Protein 3L9Q (pdb70)

Nearest PDB structures (foldseek):
  3l9q-assembly1_B  TM=1.006E+00  e=1.293E-31  Homo sapiens
  5i7m-assembly1_B  TM=1.003E+00  e=9.958E-29  Homo sapiens
  3l9q-assembly1_A  TM=9.494E-01  e=2.352E-28  Homo sapiens
  6dhw-assembly2_A-2  TM=9.440E-01  e=2.638E-28  Homo sapiens
  5i7m-assembly1_A  TM=9.499E-01  e=1.043E-27  Homo sapiens

GO terms:
  GO:0051539 4 iron, 4 sulfur cluster binding (F, IDA)
  GO:0071667 DNA/RNA hybrid binding (F, IDA)
  GO:0005658 alpha DNA polymerase:primase complex (C, IDA)
  GO:0005654 nucleoplasm (C, TAS)
  GO:0005515 protein binding (F, IPI)
  GO:0005654 nucleoplasm (C, IDA)
  GO:0006270 DNA replication initiation (P, IDA)
  GO:0006269 DNA replication, synthesis of primer (P, IDA)
  GO:0003899 DNA-directed RNA polymerase activity (F, IMP)

Solvent-accessible surface area: 18339 Å² total; per-residue (Å²): 141,31,59,10,66,93,13,47,113,45,3,57,98,0,1,3,5,10,1,39,38,0,8,108,6,5,92,109,75,99,23,5,147,113,24,1,64,36,3,0,12,17,1,0,49,1,27,7,19,38,33,66,74,37,114,67,198,129,86,211,250,72,109,0,63,45,21,23,9,103,46,51,100,149,134,123,81,10,21,39,13,100,93,7,10,132,42,90,92,35,76,178,51,37,110,17,1,14,10,3,100,45,38,78,81,115,106,3,84,90,85,1,91,74,29,188,13,50,111,46,4,6,63,94,0,30,94,41,17,172,34,87,95,40,43,71,0,10,28,50,2,0,20,60,53,20,136,47,150,105,13,60,31,86,7,82,26,2,2,16,2,12,1,10,0,33,39,56,80,16,58,71,11,66,118,0,49,134,19,4,53,88,0,0,3,4,10,0,37,38,0,6,95,6,3,86,105,69,141,93,4,121,115,17,2,86,62,4,0,12,10,1,0,51,29,22,29,4,20,30,67,93,55,144,89,192,157,121,164,147,203,106,25,50,20,66,83,28,169,292,80,108,109,65,10,35,25,14,90,107,6,11,138,50,86,94,38,71,164,41,34,102,14,0,13,7,3,103,43,34,80,64,95,105,3,84,87,73,1,96,72,26,184,14,60,116,44,2,6,61,81,0,25,94,42,14,155,33,90,93,41,45,72,0,12,30,37,0,1,20,58,40,16,142,48,145,105,19,57,22,78,6,54,0,3,9,4,0,20,14,10,0,10,58,66,64,26,46

Radius of gyration: 21.84 Å; Cα contacts (8 Å, |Δi|>4): 487; chains: 2; bounding box: 59×51×55 Å

Foldseek 3Di:
DAALVVCLVVLLQFFFPQLSQLSVCCVVLVDFPPQSCQQNQQLCVLVQKGKDWDAAPPPVNNNRIGIGIDGNCPPDHHDKLCCLQPDDQDDPRHSGGQCLRRPDLVVSLVVVVVSVQDPVLSVVLSVCSVVVVRQVSSQSVLCRSLVHPGLPDRGIGSNVSRVSSVVSVVD/DLVVCLVVLLQFFFPQQSQLSVCCVVVVDAPPQSCLQNQLLQVLVQKGWDADDDPPDDPCGIDIDGDPPDDSHHDKLCNQQVDDQDDVRHSGGQCLRRPDLVVVLVVVVVSVFDPVLSVVLSVCSVVVVRQVSRQSVLCRSLVHPGLPDRGIGRSVSNVSSCVSVVD

Organism: Homo sapiens (NCBI:txid9606)

Secondary structure (DSSP, 8-state):
-EEGGGGHHHHHHHS-HHHHHHHHHHHHHS---HHHHHHHHHHHHHHTEEEEEEE-TT------EEEEEEE----PPPPPHHHHHHS----TT---S-HHHHS-HHHHHHHHHHTT--HHHHHHHHHHHHTT-HHHHHHHHHHHHHT-S---S----HHHHHHHHHHHHT-/-GGGGHHHHHHHS-HHHHHHHHHHHHHS---HHHHHHHHHHHHHTTEEEEE---TTS----EEEEE-------PPPHHHHHHS----TT---S-HHHHS-HHHHHHHHHHTT--HHHHHHHHHHHHTT-HHHHHHHHHHHHHT-S---S----HHHHHHHHHHHHT-

InterPro domains:
  IPR007238 DNA primase large subunit, eukaryotic/archaeal [PTHR10537] (21-499)
  IPR016558 DNA primase, large subunit, eukaryotic [PIRSF009449] (17-476)
  IPR016558 DNA primase, large subunit, eukaryotic [cd07322] (28-451)
  IPR058560 DNA primase, large subunit C-terminal domain, eukaryotic and archaeal [PF04104] (279-448)

Structure (mmCIF, N/CA/C/O backbone):
data_3L9Q
#
_entry.id   3L9Q
#
_cell.length_a   109.441
_cell.length_b   53.050
_cell.length_c   88.844
_cell.angle_alpha   90.00
_cell.angle_beta   115.09
_cell.angle_gamma   90.00
#
_symmetry.space_group_name_H-M   'C 1 2 1'
#
loop_
_entity.id
_entity.type
_entity.pdbx_description
1 polymer 'DNA primase large subunit'
2 non-polymer 'IRON/SULFUR CLUSTER'
3 non-polymer 'SULFATE ION'
4 water water
#
loop_
_atom_site.group_PDB
_atom_site.id
_atom_site.type_symbol
_atom_site.label_atom_id
_atom_site.label_alt_id
_atom_site.label_comp_id
_atom_site.label_asym_id
_atom_site.label_entity_id
_atom_site.label_seq_id
_atom_site.pdbx_PDB_ins_code
_atom_site.Cartn_x
_atom_site.Cartn_y
_atom_site.Cartn_z
_atom_site.occupancy
_atom_site.B_iso_or_equiv
_atom_site.auth_seq_id
_atom_site.auth_comp_id
_atom_site.auth_asym_id
_atom_site.auth_atom_id
_atom_site.pdbx_PDB_model_num
ATOM 1 N N . ASN A 1 1 ? -3.264 51.253 2.806 1.00 49.15 270 ASN A N 1
ATOM 2 C CA . ASN A 1 1 ? -4.142 50.154 3.200 1.00 49.19 270 ASN A CA 1
ATOM 3 C C . ASN A 1 1 ? -3.599 48.776 2.812 1.00 44.78 270 ASN A C 1
ATOM 4 O O . ASN A 1 1 ? -2.996 48.611 1.747 1.00 43.69 270 ASN A O 1
ATOM 9 N N . SER A 1 2 ? -3.816 47.797 3.688 1.00 41.68 271 SER A N 1
ATOM 10 C CA . SER A 1 2 ? -3.340 46.435 3.469 1.00 40.11 271 SER A CA 1
ATOM 11 C C . SER A 1 2 ? -4.423 45.419 3.840 1.00 35.93 271 SER A C 1
ATOM 12 O O . SER A 1 2 ? -5.363 45.731 4.572 1.00 32.44 271 SER A O 1
ATOM 15 N N . SER A 1 3 ? -4.286 44.201 3.328 1.00 35.86 272 SER A N 1
ATOM 16 C CA . SER A 1 3 ? -5.273 43.156 3.562 1.00 35.27 272 SER A CA 1
ATOM 17 C C . SER A 1 3 ? -5.226 42.646 5.002 1.00 32.59 272 SER A C 1
ATOM 18 O O . SER A 1 3 ? -4.173 42.639 5.635 1.00 32.38 272 SER A O 1
ATOM 21 N N . LEU A 1 4 ? -6.374 42.215 5.514 1.00 32.05 273 LEU A N 1
ATOM 22 C CA . LEU A 1 4 ? -6.446 41.662 6.863 1.00 30.63 273 LEU A CA 1
ATOM 23 C C . LEU A 1 4 ? -5.674 40.358 7.004 1.00 29.89 273 LEU A C 1
ATOM 24 O O . LEU A 1 4 ? -5.286 39.986 8.110 1.00 30.89 273 LEU A O 1
ATOM 31 N N . ASP A 1 5 ? -5.457 39.659 5.893 1.00 29.83 274 ASP A N 1
ATOM 32 C CA . ASP A 1 5 ? -4.731 38.392 5.944 1.00 31.61 274 ASP A CA 1
ATOM 33 C C . ASP A 1 5 ? -3.268 38.607 6.339 1.00 32.35 274 ASP A C 1
ATOM 34 O O . ASP A 1 5 ? -2.577 37.666 6.733 1.00 32.98 274 ASP A O 1
ATOM 39 N N . GLN A 1 6 ? -2.816 39.856 6.257 1.00 33.23 275 GLN A N 1
ATOM 40 C CA . GLN A 1 6 ? -1.449 40.213 6.626 1.00 34.53 275 GLN A CA 1
ATOM 41 C C . GLN A 1 6 ? -1.169 40.003 8.112 1.00 32.72 275 GLN A C 1
ATOM 42 O O . GLN A 1 6 ? -0.013 39.952 8.528 1.00 34.43 275 GLN A O 1
ATOM 48 N N . ILE A 1 7 ? -2.222 39.886 8.913 1.00 28.53 276 ILE A N 1
ATOM 49 C CA . ILE A 1 7 ? -2.034 39.658 10.340 1.00 27.10 276 ILE A CA 1
ATOM 50 C C . ILE A 1 7 ? -2.639 38.339 10.832 1.00 25.55 276 ILE A C 1
ATOM 51 O O . ILE A 1 7 ? -2.849 38.160 12.031 1.00 24.37 276 ILE A O 1
ATOM 56 N N . ASP A 1 8 ? -2.900 37.415 9.906 1.00 25.43 277 ASP A N 1
ATOM 57 C CA . ASP A 1 8 ? -3.358 36.076 10.264 1.00 26.17 277 ASP A CA 1
ATOM 58 C C . ASP A 1 8 ? -2.391 35.425 11.254 1.00 27.19 277 ASP A C 1
ATOM 59 O O . ASP A 1 8 ? -2.803 34.928 12.305 1.00 25.16 277 ASP A O 1
ATOM 64 N N . LEU A 1 9 ? -1.106 35.421 10.904 1.00 27.84 278 LEU A N 1
ATOM 65 C CA . LEU A 1 9 ? -0.088 34.801 11.744 1.00 28.80 278 LEU A CA 1
ATOM 66 C C . LEU A 1 9 ? 0.042 35.535 13.072 1.00 27.40 278 LEU A C 1
ATOM 67 O O . LEU A 1 9 ? 0.134 34.905 14.129 1.00 28.85 278 LEU A O 1
ATOM 72 N N . LEU A 1 10 ? 0.049 36.865 13.015 1.00 24.68 279 LEU A N 1
ATOM 73 C CA . LEU A 1 10 ? 0.141 37.680 14.221 1.00 24.75 279 LEU A CA 1
ATOM 74 C C . LEU A 1 10 ? -0.997 37.345 15.184 1.00 24.51 279 LEU A C 1
ATOM 75 O O . LEU A 1 10 ? -0.793 37.234 16.393 1.00 23.96 279 LEU A O 1
ATOM 80 N N . SER A 1 11 ? -2.201 37.177 14.646 1.00 22.03 280 SER A N 1
ATOM 81 C CA A SER A 1 11 ? -3.358 36.870 15.481 0.58 21.58 280 SER A CA 1
ATOM 82 C CA B SER A 1 11 ? -3.356 36.876 15.487 0.42 22.35 280 SER A CA 1
ATOM 83 C C . SER A 1 11 ? -3.170 35.563 16.249 1.00 22.86 280 SER A C 1
ATOM 84 O O . SER A 1 11 ? -3.460 35.481 17.441 1.00 23.49 280 SER A O 1
ATOM 89 N N . THR A 1 12 ? -2.679 34.533 15.572 1.00 23.68 281 THR A N 1
ATOM 90 C CA . THR A 1 12 ? -2.500 33.249 16.241 1.00 25.85 281 THR A CA 1
ATOM 91 C C . THR A 1 12 ? -1.414 33.317 17.312 1.00 25.96 281 THR A C 1
ATOM 92 O O . THR A 1 12 ? -1.545 32.705 18.371 1.00 27.29 281 THR A O 1
ATOM 96 N N . LYS A 1 13 ? -0.351 34.068 17.033 1.00 25.68 282 LYS A N 1
ATOM 97 C CA . LYS A 1 13 ? 0.802 34.131 17.929 1.00 24.82 282 LYS A CA 1
ATOM 98 C C . LYS A 1 13 ? 0.601 35.037 19.134 1.00 23.10 282 LYS A C 1
ATOM 99 O O . LYS A 1 13 ? 1.119 34.752 20.211 1.00 24.32 282 LYS A O 1
ATOM 105 N N . SER A 1 14 ? -0.122 36.138 18.952 1.00 21.44 283 SER A N 1
ATOM 106 C CA . SER A 1 14 ? -0.103 37.205 19.952 1.00 19.98 283 SER A CA 1
ATOM 107 C C . SER A 1 14 ? -1.456 37.785 20.354 1.00 18.89 283 SER A C 1
ATOM 108 O O . SER A 1 14 ? -1.524 38.580 21.287 1.00 20.25 283 SER A O 1
ATOM 111 N N . PHE A 1 15 ? -2.529 37.421 19.657 1.00 18.23 284 PHE A N 1
ATOM 112 C CA . PHE A 1 15 ? -3.843 37.932 20.041 1.00 18.96 284 PHE A CA 1
ATOM 113 C C . PHE A 1 15 ? -4.441 37.038 21.119 1.00 20.54 284 PHE A C 1
ATOM 114 O O . PHE A 1 15 ? -4.382 35.813 21.010 1.00 21.60 284 PHE A O 1
ATOM 122 N N . PRO A 1 16 ? -5.028 37.644 22.168 1.00 19.30 285 PRO A N 1
ATOM 123 C CA . PRO A 1 16 ? -5.732 36.813 23.151 1.00 18.24 285 PRO A CA 1
ATOM 124 C C . PRO A 1 16 ? -6.959 36.164 22.500 1.00 17.82 285 PRO A C 1
ATOM 125 O O . PRO A 1 16 ? -7.377 36.610 21.427 1.00 19.70 285 PRO A O 1
ATOM 129 N N . PRO A 1 17 ? -7.519 35.113 23.121 1.00 18.48 286 PRO A N 1
ATOM 130 C CA . PRO A 1 17 ? -8.632 34.390 22.489 1.00 19.97 286 PRO A CA 1
ATOM 131 C C . PRO A 1 17 ? -9.805 35.275 22.054 1.00 19.05 286 PRO A C 1
ATOM 132 O O . PRO A 1 17 ? -10.416 35.006 21.013 1.00 19.97 286 PRO A O 1
ATOM 136 N N . CYS A 1 18 ? -10.113 36.319 22.818 1.00 17.24 287 CYS A N 1
ATOM 137 C CA . CYS A 1 18 ? -11.233 37.198 22.463 1.00 19.01 287 CYS A CA 1
ATOM 138 C C . CYS A 1 18 ? -11.029 37.890 21.116 1.00 19.85 287 CYS A C 1
ATOM 139 O O . CYS A 1 18 ? -11.980 38.062 20.351 1.00 22.87 287 CYS A O 1
ATOM 142 N N . MET A 1 19 ? -9.792 38.291 20.822 1.00 16.47 288 MET A N 1
ATOM 143 C CA . MET A 1 19 ? -9.513 38.997 19.575 1.00 16.47 288 MET A CA 1
ATOM 144 C C . MET A 1 19 ? -9.177 38.020 18.464 1.00 17.34 288 MET A C 1
ATOM 145 O O . MET A 1 19 ? -9.479 38.255 17.285 1.00 18.27 288 MET A O 1
ATOM 150 N N . ARG A 1 20 ? -8.557 36.911 18.843 1.00 17.27 289 ARG A N 1
ATOM 151 C CA . ARG A 1 20 ? -8.269 35.852 17.883 1.00 18.62 289 ARG A CA 1
ATOM 152 C C . ARG A 1 20 ? -9.548 35.363 17.196 1.00 19.12 289 ARG A C 1
ATOM 153 O O . ARG A 1 20 ? -9.584 35.205 15.967 1.00 20.04 289 ARG A O 1
ATOM 161 N N . GLN A 1 21 ? -10.604 35.145 17.978 1.00 18.84 290 GLN A N 1
ATOM 162 C CA . GLN A 1 21 ? -11.873 34.687 17.418 1.00 19.75 290 GLN A CA 1
ATOM 163 C C . GLN A 1 21 ? -12.520 35.756 16.538 1.00 19.45 290 GLN A C 1
ATOM 164 O O . GLN A 1 21 ? -13.184 35.436 15.545 1.00 19.22 290 GLN A O 1
ATOM 175 N N . LEU A 1 22 ? -12.332 37.025 16.888 1.00 18.30 291 LEU A N 1
ATOM 176 C CA . LEU A 1 22 ? -12.932 38.093 16.085 1.00 16.89 291 LEU A CA 1
ATOM 177 C C . LEU A 1 22 ? -12.219 38.235 14.743 1.00 16.70 291 LEU A C 1
ATOM 178 O O . LEU A 1 22 ? -12.853 38.483 13.699 1.00 17.60 291 LEU A O 1
ATOM 183 N N . HIS A 1 23 ? -10.900 38.071 14.759 1.00 17.17 292 HIS A N 1
ATOM 184 C CA . HIS A 1 23 ? -10.148 38.124 13.507 1.00 18.75 292 HIS A CA 1
ATOM 185 C C . HIS A 1 23 ? -10.586 36.973 12.603 1.00 19.10 292 HIS A C 1
ATOM 186 O O . HIS A 1 23 ? -10.826 37.149 11.400 1.00 18.20 292 HIS A O 1
ATOM 193 N N . LYS A 1 24 ? -10.691 35.786 13.184 1.00 19.42 293 LYS A N 1
ATOM 194 C CA . LYS A 1 24 ? -11.127 34.632 12.408 1.00 21.06 293 LYS A CA 1
ATOM 195 C C . LYS A 1 24 ? -12.527 34.821 11.824 1.00 20.96 293 LYS A C 1
ATOM 196 O O . LYS A 1 24 ? -12.765 34.513 10.652 1.00 20.48 293 LYS A O 1
ATOM 203 N N . ALA A 1 25 ? -13.450 35.333 12.630 1.00 20.30 294 ALA A N 1
ATOM 204 C CA . ALA A 1 25 ? -14.830 35.492 12.167 1.00 20.43 294 ALA A CA 1
ATOM 205 C C . ALA A 1 25 ? -14.915 36.555 11.081 1.00 19.97 294 ALA A C 1
ATOM 206 O O . ALA A 1 25 ? -15.690 36.430 10.139 1.00 22.39 294 ALA A O 1
ATOM 208 N N . LEU A 1 26 ? -14.111 37.604 11.217 1.00 19.61 295 LEU A N 1
ATOM 209 C CA . LEU A 1 26 ? -14.066 38.661 10.213 1.00 19.95 295 LEU A CA 1
ATOM 210 C C . LEU A 1 26 ? -13.523 38.110 8.889 1.00 21.41 295 LEU A C 1
ATOM 211 O O . LEU A 1 26 ? -14.033 38.428 7.804 1.00 23.32 295 LEU A O 1
ATOM 216 N N . ARG A 1 27 ? -12.502 37.261 8.979 1.00 22.22 296 ARG A N 1
ATOM 217 C CA . ARG A 1 27 ? -11.878 36.692 7.786 1.00 24.79 296 ARG A CA 1
ATOM 218 C C . ARG A 1 27 ? -12.824 35.729 7.072 1.00 26.54 296 ARG A C 1
ATOM 219 O O . ARG A 1 27 ? -12.915 35.711 5.837 1.00 27.62 296 ARG A O 1
ATOM 227 N N . GLU A 1 28 ? -13.548 34.938 7.852 1.00 26.07 297 GLU A N 1
ATOM 228 C CA . GLU A 1 28 ? -14.430 33.928 7.280 1.00 28.34 297 GLU A CA 1
ATOM 229 C C . GLU A 1 28 ? -15.770 34.494 6.818 1.00 29.97 297 GLU A C 1
ATOM 230 O O . GLU A 1 28 ? -16.318 34.057 5.807 1.00 31.82 297 GLU A O 1
ATOM 236 N N . ASN A 1 29 ? -16.297 35.460 7.561 1.00 29.81 298 ASN A N 1
ATOM 237 C CA . ASN A 1 29 ? -17.625 36.001 7.273 1.00 29.71 298 ASN A CA 1
ATOM 238 C C . ASN A 1 29 ? -17.600 37.291 6.460 1.00 28.37 298 ASN A C 1
ATOM 239 O O . ASN A 1 29 ? -18.633 37.730 5.952 1.00 28.97 298 ASN A O 1
ATOM 244 N N . HIS A 1 30 ? -16.418 37.893 6.355 1.00 26.29 299 HIS A N 1
ATOM 245 C CA . HIS A 1 30 ? -16.231 39.159 5.656 1.00 25.61 299 HIS A CA 1
ATOM 246 C C . HIS A 1 30 ? -16.981 40.312 6.309 1.00 25.00 299 HIS A C 1
ATOM 247 O O . HIS A 1 30 ? -17.210 41.340 5.681 1.00 26.67 299 HIS A O 1
ATOM 254 N N . HIS A 1 31 ? -17.368 40.139 7.566 1.00 23.39 300 HIS A N 1
ATOM 255 C CA . HIS A 1 31 ? -18.072 41.188 8.301 1.00 23.41 300 HIS A CA 1
ATOM 256 C C . HIS A 1 31 ? -18.193 40.785 9.759 1.00 22.87 300 HIS A C 1
ATOM 257 O O . HIS A 1 31 ? -18.069 39.607 10.094 1.00 22.75 300 HIS A O 1
ATOM 264 N N . LEU A 1 32 ? -18.401 41.777 10.619 1.00 20.93 301 LEU A N 1
ATOM 265 C CA . LEU A 1 32 ? -18.736 41.551 12.013 1.00 18.90 301 LEU A CA 1
ATOM 266 C C . LEU A 1 32 ? -19.855 42.517 12.329 1.00 19.39 301 LEU A C 1
ATOM 267 O O . LEU A 1 32 ? -19.880 43.621 11.789 1.00 19.56 301 LEU A O 1
ATOM 272 N N . ARG A 1 33 ? -20.779 42.111 13.194 1.00 19.52 302 ARG A N 1
ATOM 273 C CA . ARG A 1 33 ? -21.758 43.045 13.734 1.00 20.81 302 ARG A CA 1
ATOM 274 C C . ARG A 1 33 ? -21.070 44.071 14.634 1.00 19.52 302 ARG A C 1
ATOM 275 O O . ARG A 1 33 ? -19.883 43.951 14.926 1.00 19.45 302 ARG A O 1
ATOM 288 N N . HIS A 1 34 ? -21.818 45.079 15.072 1.00 19.85 303 HIS A N 1
ATOM 289 C CA . HIS A 1 34 ? -21.235 46.252 15.731 1.00 19.53 303 HIS A CA 1
ATOM 290 C C . HIS A 1 34 ? -20.391 45.938 16.974 1.00 18.22 303 HIS A C 1
ATOM 291 O O . HIS A 1 34 ? -19.320 46.519 17.170 1.00 18.24 303 HIS A O 1
ATOM 298 N N . GLY A 1 35 ? -20.873 45.031 17.816 1.00 18.51 304 GLY A N 1
ATOM 299 C CA . GLY A 1 35 ? -20.131 44.667 19.016 1.00 18.24 304 GLY A CA 1
ATOM 300 C C . GLY A 1 35 ? -18.741 44.140 18.703 1.00 18.55 304 GLY A C 1
ATOM 301 O O . GLY A 1 35 ? -17.774 44.407 19.434 1.00 18.99 304 GLY A O 1
ATOM 302 N N . GLY A 1 36 ? -18.634 43.392 17.612 1.00 18.56 305 GLY A N 1
ATOM 303 C CA . GLY A 1 36 ? -17.359 42.841 17.184 1.00 18.37 305 GLY A CA 1
ATOM 304 C C . GLY A 1 36 ? -16.485 43.862 16.481 1.00 15.74 305 GLY A C 1
ATOM 305 O O . GLY A 1 36 ? -15.270 43.881 16.673 1.00 16.97 305 GLY A O 1
ATOM 306 N N . ARG A 1 37 ? -17.092 44.704 15.644 1.00 14.83 306 ARG A N 1
ATOM 307 C CA . ARG A 1 37 ? -16.332 45.779 15.016 1.00 14.58 306 ARG A CA 1
ATOM 308 C C . ARG A 1 37 ? -15.725 46.681 16.087 1.00 16.20 306 ARG A C 1
ATOM 309 O O . ARG A 1 37 ? -14.585 47.128 15.962 1.00 17.10 306 ARG A O 1
ATOM 317 N N . MET A 1 38 ? -16.494 46.948 17.142 1.00 16.37 307 MET A N 1
ATOM 318 C CA . MET A 1 38 ? -16.008 47.791 18.233 1.00 17.57 307 MET A CA 1
ATOM 319 C C . MET A 1 38 ? -14.887 47.112 19.007 1.00 16.04 307 MET A C 1
ATOM 320 O O . MET A 1 38 ? -13.800 47.673 19.171 1.00 17.42 307 MET A O 1
ATOM 325 N N . GLN A 1 39 ? -15.141 45.897 19.480 1.00 16.78 308 GLN A N 1
ATOM 326 C CA . GLN A 1 39 ? -14.141 45.199 20.293 1.00 15.69 308 GLN A CA 1
ATOM 327 C C . GLN A 1 39 ? -12.845 44.965 19.518 1.00 16.16 308 GLN A C 1
ATOM 328 O O . GLN A 1 39 ? -11.747 45.276 20.010 1.00 16.25 308 GLN A O 1
ATOM 334 N N . TYR A 1 40 ? -12.962 44.438 18.301 1.00 15.09 309 TYR A N 1
ATOM 335 C CA . TYR A 1 40 ? -11.774 44.134 17.507 1.00 15.61 309 TYR A CA 1
ATOM 336 C C . TYR A 1 40 ? -11.142 45.383 16.886 1.00 15.46 309 TYR A C 1
ATOM 337 O O . TYR A 1 40 ? -9.922 45.547 16.927 1.00 15.94 309 TYR A O 1
ATOM 346 N N . GLY A 1 41 ? -11.965 46.264 16.322 1.00 15.41 310 GLY A N 1
ATOM 347 C CA . GLY A 1 41 ? -11.466 47.507 15.761 1.00 15.40 310 GLY A CA 1
ATOM 348 C C . GLY A 1 41 ? -10.711 48.362 16.770 1.00 16.61 310 GLY A C 1
ATOM 349 O O . GLY A 1 41 ? -9.666 48.946 16.450 1.00 16.50 310 GLY A O 1
ATOM 350 N N . LEU A 1 42 ? -11.228 48.445 17.995 1.00 16.26 311 LEU A N 1
ATOM 351 C CA . LEU A 1 42 ? -10.567 49.254 19.019 1.00 16.45 311 LEU A CA 1
ATOM 352 C C . LEU A 1 42 ? -9.316 48.579 19.592 1.00 17.30 311 LEU A C 1
ATOM 353 O O . LEU A 1 42 ? -8.361 49.259 19.977 1.00 17.72 311 LEU A O 1
ATOM 358 N N . PHE A 1 43 ? -9.318 47.248 19.637 1.00 16.54 312 PHE A N 1
ATOM 359 C CA . PHE A 1 43 ? -8.109 46.496 19.991 1.00 16.46 312 PHE A CA 1
ATOM 360 C C . PHE A 1 43 ? -6.996 46.807 18.988 1.00 15.60 312 PHE A C 1
ATOM 361 O O . PHE A 1 43 ? -5.854 47.107 19.368 1.00 15.89 312 PHE A O 1
ATOM 369 N N . LEU A 1 44 ? -7.328 46.767 17.701 1.00 13.52 313 LEU A N 1
ATOM 370 C CA . LEU A 1 44 ? -6.338 47.124 16.678 1.00 14.25 313 LEU A CA 1
ATOM 371 C C . LEU A 1 44 ? -5.885 48.572 16.836 1.00 16.59 313 LEU A C 1
ATOM 372 O O . LEU A 1 44 ? -4.700 48.886 16.674 1.00 17.69 313 LEU A O 1
ATOM 377 N N . LYS A 1 45 ? -6.826 49.452 17.167 1.00 17.78 314 LYS A N 1
ATOM 378 C CA . LYS A 1 45 ? -6.503 50.858 17.392 1.00 17.77 314 LYS A CA 1
ATOM 379 C C . LYS A 1 45 ? -5.422 50.990 18.465 1.00 17.89 314 LYS A C 1
ATOM 380 O O . LYS A 1 45 ? -4.468 51.759 18.321 1.00 18.13 314 LYS A O 1
ATOM 386 N N . GLY A 1 46 ? -5.564 50.215 19.533 1.00 18.04 315 GLY A N 1
ATOM 387 C CA . GLY A 1 46 ? -4.607 50.250 20.630 1.00 19.09 315 GLY A CA 1
ATOM 388 C C . GLY A 1 46 ? -3.208 49.805 20.221 1.00 19.24 315 GLY A C 1
ATOM 389 O O . GLY A 1 46 ? -2.211 50.215 20.816 1.00 19.55 315 GLY A O 1
ATOM 390 N N . ILE A 1 47 ? -3.133 48.933 19.223 1.00 18.92 316 ILE A N 1
ATOM 391 C CA . ILE A 1 47 ? -1.842 48.492 18.691 1.00 17.40 316 ILE A CA 1
ATOM 392 C C . ILE A 1 47 ? -1.237 49.564 17.785 1.00 20.07 316 ILE A C 1
ATOM 393 O O . ILE A 1 47 ? -0.017 49.619 17.602 1.00 23.69 316 ILE A O 1
ATOM 398 N N . GLY A 1 48 ? -2.088 50.423 17.227 1.00 21.11 317 GLY A N 1
ATOM 399 C CA . GLY A 1 48 ? -1.631 51.464 16.321 1.00 20.77 317 GLY A CA 1
ATOM 400 C C . GLY A 1 48 ? -2.048 51.206 14.880 1.00 21.21 317 GLY A C 1
ATOM 401 O O . GLY A 1 48 ? -1.471 51.760 13.936 1.00 23.32 317 GLY A O 1
ATOM 402 N N . LEU A 1 49 ? -3.046 50.347 14.708 1.00 21.71 318 LEU A N 1
ATOM 403 C CA . LEU A 1 49 ? -3.576 50.037 13.386 1.00 21.97 318 LEU A CA 1
ATOM 404 C C . LEU A 1 49 ? -5.018 50.495 13.264 1.00 22.98 318 LEU A C 1
ATOM 405 O O . LEU A 1 49 ? -5.830 50.255 14.156 1.00 22.24 318 LEU A O 1
ATOM 410 N N . THR A 1 50 ? -5.360 51.138 12.157 1.00 22.27 319 THR A N 1
ATOM 411 C CA . THR A 1 50 ? -6.772 51.417 11.952 1.00 22.71 319 THR A CA 1
ATOM 412 C C . THR A 1 50 ? -7.423 50.455 10.982 1.00 20.62 319 THR A C 1
ATOM 413 O O . THR A 1 50 ? -6.967 50.242 9.849 1.00 21.47 319 THR A O 1
ATOM 417 N N . LEU A 1 51 ? -8.468 49.826 11.496 1.00 18.87 320 LEU A N 1
ATOM 418 C CA . LEU A 1 51 ? -9.327 48.955 10.733 1.00 17.73 320 LEU A CA 1
ATOM 419 C C . LEU A 1 51 ? -10.228 49.855 9.919 1.00 20.99 320 LEU A C 1
ATOM 420 O O . LEU A 1 51 ? -10.740 50.859 10.426 1.00 21.89 320 LEU A O 1
ATOM 425 N N . GLU A 1 52 ? -10.414 49.513 8.654 1.00 21.18 321 GLU A N 1
ATOM 426 C CA . GLU A 1 52 ? -11.393 50.220 7.844 1.00 21.65 321 GLU A CA 1
ATOM 427 C C . GLU A 1 52 ? -12.386 49.265 7.213 1.00 22.13 321 GLU A C 1
ATOM 428 O O . GLU A 1 52 ? -12.006 48.269 6.599 1.00 23.05 321 GLU A O 1
ATOM 434 N N . GLN A 1 53 ? -13.664 49.587 7.378 1.00 22.76 322 GLN A N 1
ATOM 435 C CA . GLN A 1 53 ? -14.750 48.857 6.748 1.00 21.88 322 GLN A CA 1
ATOM 436 C C . GLN A 1 53 ? -15.080 49.571 5.445 1.00 22.84 322 GLN A C 1
ATOM 437 O O . GLN A 1 53 ? -15.157 50.796 5.419 1.00 23.42 322 GLN A O 1
ATOM 443 N N . ALA A 1 54 ? -15.247 48.819 4.359 1.00 23.33 323 ALA A N 1
ATOM 444 C CA . ALA A 1 54 ? -15.604 49.421 3.076 1.00 24.14 323 ALA A CA 1
ATOM 445 C C . ALA A 1 54 ? -16.660 48.587 2.370 1.00 25.92 323 ALA A C 1
ATOM 446 O O . ALA A 1 54 ? -16.770 47.391 2.614 1.00 28.18 323 ALA A O 1
ATOM 448 N N . LEU A 1 55 ? -17.438 49.231 1.503 1.00 24.41 324 LEU A N 1
ATOM 449 C CA . LEU A 1 55 ? -18.467 48.551 0.728 1.00 25.27 324 LEU A CA 1
ATOM 450 C C . LEU A 1 55 ? -18.001 48.419 -0.724 1.00 23.44 324 LEU A C 1
ATOM 451 O O . LEU A 1 55 ? -17.685 49.415 -1.371 1.00 22.57 324 LEU A O 1
ATOM 456 N N . GLN A 1 56 ? -17.959 47.188 -1.228 1.00 23.67 325 GLN A N 1
ATOM 457 C CA . GLN A 1 56 ? -17.464 46.914 -2.576 1.00 24.10 325 GLN A CA 1
ATOM 458 C C . GLN A 1 56 ? -18.469 47.362 -3.624 1.00 22.77 325 GLN A C 1
ATOM 459 O O . GLN A 1 56 ? -19.672 47.332 -3.379 1.00 24.42 325 GLN A O 1
ATOM 465 N N . PHE A 1 57 ? -17.974 47.762 -4.793 1.00 20.98 326 PHE A N 1
ATOM 466 C CA . PHE A 1 57 ? -18.823 48.345 -5.833 1.00 21.93 326 PHE A CA 1
ATOM 467 C C . PHE A 1 57 ? -19.923 47.409 -6.318 1.00 23.03 326 PHE A C 1
ATOM 468 O O . PHE A 1 57 ? -20.957 47.865 -6.811 1.00 24.61 326 PHE A O 1
ATOM 476 N N . TRP A 1 58 ? -19.698 46.106 -6.202 1.00 22.64 327 TRP A N 1
ATOM 477 C CA . TRP A 1 58 ? -20.616 45.140 -6.808 1.00 26.17 327 TRP A CA 1
ATOM 478 C C . TRP A 1 58 ? -21.876 44.857 -5.994 1.00 31.10 327 TRP A C 1
ATOM 479 O O . TRP A 1 58 ? -22.845 44.318 -6.523 1.00 33.39 327 TRP A O 1
ATOM 490 N N . LYS A 1 59 ? -21.869 45.221 -4.717 1.00 29.69 328 LYS A N 1
ATOM 491 C CA . LYS A 1 59 ? -23.042 44.984 -3.875 1.00 32.90 328 LYS A CA 1
ATOM 492 C C . LYS A 1 59 ? -24.232 45.843 -4.297 1.00 35.54 328 LYS A C 1
ATOM 493 O O . LYS A 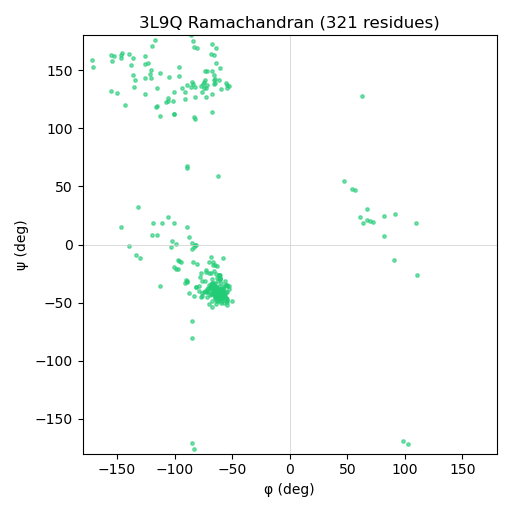1 59 ? -24.106 47.053 -4.451 1.00 35.66 328 LYS A O 1
ATOM 499 N N . GLN A 1 60 ? -25.393 45.223 -4.474 1.00 41.27 329 GLN A N 1
ATOM 500 C CA . GLN A 1 60 ? -26.574 45.967 -4.903 1.00 44.90 329 GLN A CA 1
ATOM 501 C C . GLN A 1 60 ? -27.648 46.036 -3.819 1.00 45.66 329 GLN A C 1
ATOM 502 O O . GLN A 1 60 ? -27.746 45.152 -2.971 1.00 46.23 329 GLN A O 1
ATOM 508 N N . PHE A 1 72 ? -26.450 36.626 0.437 1.00 45.63 341 PHE A N 1
ATOM 509 C CA . PHE A 1 72 ? -25.974 36.550 1.813 1.00 43.01 341 PHE A CA 1
ATOM 510 C C . PHE A 1 72 ? -24.617 37.233 1.990 1.00 44.42 341 PHE A C 1
ATOM 511 O O . PHE A 1 72 ? -24.174 37.449 3.113 1.00 46.36 341 PHE A O 1
ATOM 519 N N . ASP A 1 73 ? -23.958 37.567 0.885 1.00 43.22 342 ASP A N 1
ATOM 520 C CA . ASP A 1 73 ? -22.714 38.332 0.957 1.00 40.94 342 ASP A CA 1
ATOM 521 C C . ASP A 1 73 ? -23.034 39.822 1.068 1.00 40.56 342 ASP A C 1
ATOM 522 O O . ASP A 1 73 ? -23.501 40.440 0.110 1.00 42.14 342 ASP A O 1
ATOM 527 N N . LYS A 1 74 ? -22.784 40.397 2.242 1.00 40.52 343 LYS A N 1
ATOM 528 C CA . LYS A 1 74 ? -23.126 41.795 2.500 1.00 40.60 343 LYS A CA 1
ATOM 529 C C . LYS A 1 74 ? -22.285 42.787 1.693 1.00 37.88 343 LYS A C 1
ATOM 530 O O . LYS A 1 74 ? -22.592 43.981 1.665 1.00 37.54 343 LYS A O 1
ATOM 536 N N . GLY A 1 75 ? -21.227 42.287 1.051 1.00 35.38 344 GLY A N 1
ATOM 537 C CA . GLY A 1 75 ? -20.430 43.070 0.117 1.00 31.98 344 GLY A CA 1
ATOM 538 C C . GLY A 1 75 ? -19.379 43.968 0.746 1.00 30.95 344 GLY A C 1
ATOM 539 O O . GLY A 1 75 ? -18.949 44.957 0.144 1.00 31.90 344 GLY A O 1
ATOM 540 N N . TYR A 1 76 ? -18.942 43.617 1.950 1.00 26.77 345 TYR A N 1
ATOM 541 C CA . TYR A 1 76 ? -17.947 44.417 2.653 1.00 25.46 345 TYR A CA 1
ATOM 542 C C . TYR A 1 76 ? -16.549 43.871 2.441 1.00 24.98 345 TYR A C 1
ATOM 543 O O . TYR A 1 76 ? -16.361 42.675 2.211 1.00 27.17 345 TYR A O 1
ATOM 552 N N . SER A 1 77 ? -15.573 44.765 2.526 1.00 23.87 346 SER A N 1
ATOM 553 C CA . SER A 1 77 ? -14.173 44.400 2.500 1.00 23.28 346 SER A CA 1
ATOM 554 C C . SER A 1 77 ? -13.520 45.213 3.609 1.00 23.12 346 SER A C 1
ATOM 555 O O . SER A 1 77 ? -13.826 46.391 3.779 1.00 26.90 346 SER A O 1
ATOM 558 N N . TYR A 1 78 ? -12.658 44.583 4.398 1.00 20.09 347 TYR A N 1
ATOM 559 C CA . TYR A 1 78 ? -11.993 45.294 5.472 1.00 20.82 347 TYR A CA 1
ATOM 560 C C . TYR A 1 78 ? -10.513 45.391 5.161 1.00 22.66 347 TYR A C 1
ATOM 561 O O . TYR A 1 78 ? -9.952 44.502 4.514 1.00 26.25 347 TYR A O 1
ATOM 570 N N . ASN A 1 79 ? -9.892 46.482 5.593 1.00 21.05 348 ASN A N 1
ATOM 571 C CA . ASN A 1 79 ? -8.450 46.638 5.454 1.00 22.26 348 ASN A CA 1
ATOM 572 C C . ASN A 1 79 ? -7.858 47.271 6.703 1.00 23.66 348 ASN A C 1
ATOM 573 O O . ASN A 1 79 ? -8.585 47.814 7.540 1.00 23.25 348 ASN A O 1
ATOM 578 N N . ILE A 1 80 ? -6.540 47.172 6.839 1.00 24.45 349 ILE A N 1
ATOM 579 C CA . ILE A 1 80 ? -5.831 47.812 7.938 1.00 24.62 349 ILE A CA 1
ATOM 580 C C . ILE A 1 80 ? -4.706 48.695 7.410 1.00 26.48 349 ILE A C 1
ATOM 581 O O . ILE A 1 80 ? -4.202 48.487 6.303 1.00 29.31 349 ILE A O 1
ATOM 586 N N . ARG A 1 81 ? -4.326 49.686 8.207 1.00 25.28 350 ARG A N 1
ATOM 587 C CA . ARG A 1 81 ? -3.183 50.539 7.906 1.00 27.34 350 ARG A CA 1
ATOM 588 C C . ARG A 1 81 ? -2.645 51.101 9.211 1.00 28.03 350 ARG A C 1
ATOM 589 O O . ARG A 1 81 ? -3.364 51.155 10.211 1.00 28.63 350 ARG A O 1
ATOM 597 N N . HIS A 1 82 ? -1.381 51.512 9.207 1.00 29.03 351 HIS A N 1
ATOM 598 C CA . HIS A 1 82 ? -0.801 52.180 10.366 1.00 30.62 351 HIS A CA 1
ATOM 599 C C . HIS A 1 82 ? -1.483 53.525 10.593 1.00 32.25 351 HIS A C 1
ATOM 600 O O . HIS A 1 82 ? -1.743 54.265 9.644 1.00 33.61 351 HIS A O 1
ATOM 607 N N . SER A 1 83 ? -1.757 53.849 11.852 1.00 32.72 352 SER A N 1
ATOM 608 C CA . SER A 1 83 ? -2.583 55.011 12.173 1.00 37.70 352 SER A CA 1
ATOM 609 C C . SER A 1 83 ? -1.815 56.331 12.202 1.00 41.90 352 SER A C 1
ATOM 610 O O . SER A 1 83 ? -2.424 57.406 12.187 1.00 45.54 352 SER A O 1
ATOM 613 N N . PHE A 1 84 ? -0.489 56.255 12.246 1.00 39.92 353 PHE A N 1
ATOM 614 C CA . PHE A 1 84 ? 0.338 57.458 12.340 1.00 42.91 353 PHE A CA 1
ATOM 615 C C . PHE A 1 84 ? 0.163 58.377 11.129 1.00 44.96 353 PHE A C 1
ATOM 616 O O . PHE A 1 84 ? -0.596 58.071 10.202 1.00 47.14 353 PHE A O 1
ATOM 624 N N . THR A 1 91 ? -14.201 57.273 17.112 1.00 64.06 360 THR A N 1
ATOM 625 C CA . THR A 1 91 ? -13.535 58.569 17.158 1.00 63.75 360 THR A CA 1
ATOM 626 C C . THR A 1 91 ? -12.636 58.686 18.386 1.00 63.59 360 THR A C 1
ATOM 627 O O . THR A 1 91 ? -11.420 58.512 18.294 1.00 65.74 360 THR A O 1
ATOM 631 N N . ASP A 1 92 ? -13.237 58.984 19.533 1.00 60.18 361 ASP A N 1
ATOM 632 C CA . ASP A 1 92 ? -12.499 59.038 20.788 1.00 56.19 361 ASP A CA 1
ATOM 633 C C . ASP A 1 92 ? -12.706 57.765 21.602 1.00 47.86 361 ASP A C 1
ATOM 634 O O . ASP A 1 92 ? -12.460 57.751 22.807 1.00 46.29 361 ASP A O 1
ATOM 639 N N . TYR A 1 93 ? -13.162 56.698 20.948 1.00 41.88 362 TYR A N 1
ATOM 640 C CA . TYR A 1 93 ? -13.453 55.450 21.648 1.00 36.63 362 TYR A CA 1
ATOM 641 C C . TYR A 1 93 ? -12.195 54.804 22.229 1.00 34.03 362 TYR A C 1
ATOM 642 O O . TYR A 1 93 ? -11.134 54.808 21.605 1.00 33.47 362 TYR A O 1
ATOM 651 N N . THR A 1 94 ? -12.337 54.238 23.423 1.00 32.05 363 THR A N 1
ATOM 652 C CA . THR A 1 94 ? -11.231 53.632 24.156 1.00 32.14 363 THR A CA 1
ATOM 653 C C . THR A 1 94 ? -11.256 52.113 23.999 1.00 28.03 363 THR A C 1
ATOM 654 O O . THR A 1 94 ? -12.303 51.503 24.175 1.00 26.54 363 THR A O 1
ATOM 658 N N . PRO A 1 95 ? -10.105 51.499 23.656 1.00 25.32 364 PRO A N 1
ATOM 659 C CA . PRO A 1 95 ? -9.998 50.032 23.588 1.00 23.88 364 PRO A CA 1
ATOM 660 C C . PRO A 1 95 ? -10.470 49.347 24.880 1.00 22.11 364 PRO A C 1
ATOM 661 O O . PRO A 1 95 ? -10.120 49.778 25.979 1.00 23.85 364 PRO A O 1
ATOM 665 N N . PHE A 1 96 ? -11.239 48.271 24.734 1.00 20.31 365 PHE A 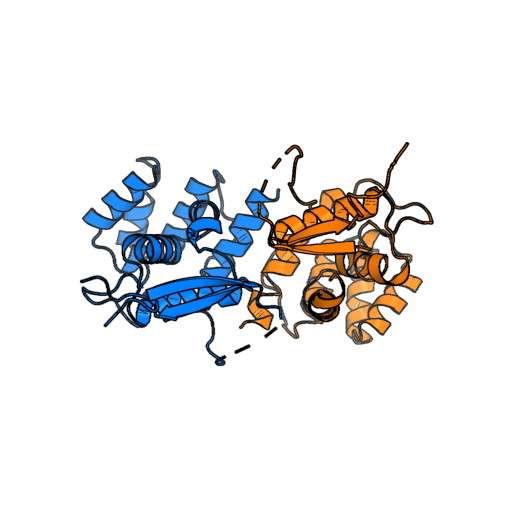N 1
ATOM 666 C CA . PHE A 1 96 ? -11.901 47.617 25.860 1.00 19.98 365 PHE A CA 1
ATOM 667 C C . PHE A 1 96 ? -10.938 46.847 26.767 1.00 19.41 365 PHE A C 1
ATOM 668 O O . PHE A 1 96 ? -10.073 46.115 26.290 1.00 19.11 365 PHE A O 1
ATOM 676 N N . SER A 1 97 ? -11.130 46.979 28.074 1.00 19.61 366 SER A N 1
ATOM 677 C CA . SER A 1 97 ? -10.408 46.170 29.054 1.00 19.96 366 SER A CA 1
ATOM 678 C C . SER A 1 97 ? -11.063 44.792 29.186 1.00 19.96 366 SER A C 1
ATOM 679 O O . SER A 1 97 ? -12.165 44.563 28.672 1.00 19.43 366 SER A O 1
ATOM 682 N N . CYS A 1 98 ? -10.390 43.875 29.876 1.00 19.53 367 CYS A N 1
ATOM 683 C CA . CYS A 1 98 ? -10.975 42.559 30.136 1.00 21.27 367 CYS A CA 1
ATOM 684 C C . CYS A 1 98 ? -12.295 42.688 30.890 1.00 22.26 367 CYS A C 1
ATOM 685 O O . CYS A 1 98 ? -13.269 42.008 30.559 1.00 22.50 367 CYS A O 1
ATOM 688 N N . LEU A 1 99 ? -12.334 43.540 31.913 1.00 22.88 368 LEU A N 1
ATOM 689 C CA . LEU A 1 99 ? -13.556 43.679 32.698 1.00 24.32 368 LEU A CA 1
ATOM 690 C C . LEU A 1 99 ? -14.705 44.225 31.856 1.00 24.04 368 LEU A C 1
ATOM 691 O O . LEU A 1 99 ? -15.845 43.786 31.991 1.00 24.75 368 LEU A O 1
ATOM 696 N N . LYS A 1 100 ? -14.403 45.166 30.966 1.00 22.97 369 LYS A N 1
ATOM 697 C CA . LYS A 1 100 ? -15.443 45.690 30.085 1.00 22.14 369 LYS A CA 1
ATOM 698 C C . LYS A 1 100 ? -15.987 44.594 29.178 1.00 22.73 369 LYS A C 1
ATOM 699 O O . LYS A 1 100 ? -17.199 44.490 28.960 1.00 23.09 369 LYS A O 1
ATOM 705 N N . ILE A 1 101 ? -15.084 43.787 28.629 1.00 19.15 370 ILE A N 1
ATOM 706 C CA . ILE A 1 101 ? -15.491 42.699 27.740 1.00 19.17 370 ILE A CA 1
ATOM 707 C C . ILE A 1 101 ? -16.273 41.609 28.491 1.00 20.52 370 ILE A C 1
ATOM 708 O O . ILE A 1 101 ? -17.296 41.104 28.006 1.00 20.69 370 ILE A O 1
ATOM 713 N N . ILE A 1 102 ? -15.788 41.261 29.682 1.00 21.56 371 ILE A N 1
ATOM 714 C CA . ILE A 1 102 ? -16.379 40.184 30.476 1.00 22.50 371 ILE A CA 1
ATOM 715 C C . ILE A 1 102 ? -17.735 40.571 31.063 1.00 24.45 371 ILE A C 1
ATOM 716 O O . ILE A 1 102 ? -18.671 39.770 31.065 1.00 24.87 371 ILE A O 1
ATOM 721 N N . LEU A 1 103 ? -17.847 41.809 31.536 1.00 25.65 372 LEU A N 1
ATOM 722 C CA . LEU A 1 103 ? -18.993 42.201 32.355 1.00 28.03 372 LEU A CA 1
ATOM 723 C C . LEU A 1 103 ? -20.086 42.933 31.597 1.00 29.93 372 LEU A C 1
ATOM 724 O O . LEU A 1 103 ? -21.234 42.981 32.040 1.00 32.96 372 LEU A O 1
ATOM 729 N N . SER A 1 104 ? -19.744 43.509 30.456 1.00 29.76 373 SER A N 1
ATOM 730 C CA . SER A 1 104 ? -20.757 44.205 29.687 1.00 30.09 373 SER A CA 1
ATOM 731 C C . SER A 1 104 ? -20.938 43.601 28.301 1.00 29.29 373 SER A C 1
ATOM 732 O O . SER A 1 104 ? -20.184 42.722 27.881 1.00 30.59 373 SER A O 1
ATOM 735 N N . ASN A 1 105 ? -21.973 44.052 27.614 1.00 27.82 374 ASN A N 1
ATOM 736 C CA . ASN A 1 105 ? -22.196 43.669 26.226 1.00 25.95 374 ASN A CA 1
ATOM 737 C C . ASN A 1 105 ? -22.072 42.172 25.923 1.00 23.27 374 ASN A C 1
ATOM 738 O O . ASN A 1 105 ? -21.302 41.794 25.035 1.00 22.67 374 ASN A O 1
ATOM 743 N N . PRO A 1 106 ? -22.827 41.316 26.637 1.00 23.62 375 PRO A N 1
ATOM 744 C CA . PRO A 1 106 ? -22.740 39.888 26.313 1.00 23.32 375 PRO A CA 1
ATOM 745 C C . PRO A 1 106 ? -23.186 39.667 24.866 1.00 23.47 375 PRO A C 1
ATOM 746 O O . PRO A 1 106 ? -24.118 40.338 24.416 1.00 24.82 375 PRO A O 1
ATOM 750 N N . PRO A 1 107 ? -22.516 38.757 24.142 1.00 21.19 376 PRO A N 1
ATOM 751 C CA . PRO A 1 107 ? -22.805 38.542 22.717 1.00 20.52 376 PRO A CA 1
ATOM 752 C C . PRO A 1 107 ? -24.105 37.784 22.508 1.00 19.13 376 PRO A C 1
ATOM 753 O O . PRO A 1 107 ? -24.352 36.790 23.190 1.00 23.30 376 PRO A O 1
ATOM 757 N N . SER A 1 108 ? -24.913 38.261 21.567 1.00 18.56 377 SER A N 1
ATOM 758 C CA . SER A 1 108 ? -26.092 37.541 21.097 1.00 20.44 377 SER A CA 1
ATOM 759 C C . SER A 1 108 ? -25.697 36.567 19.983 1.00 21.03 377 SER A C 1
ATOM 760 O O . SER A 1 108 ? -24.531 36.494 19.601 1.00 21.66 377 SER A O 1
ATOM 763 N N . GLN A 1 109 ? -26.662 35.828 19.442 1.00 22.95 378 GLN A N 1
ATOM 764 C CA . GLN A 1 109 ? -26.327 34.771 18.481 1.00 26.03 378 GLN A CA 1
ATOM 765 C C . GLN A 1 109 ? -25.624 35.223 17.196 1.00 30.05 378 GLN A C 1
ATOM 766 O O . GLN A 1 109 ? -24.841 34.468 16.599 1.00 35.27 378 GLN A O 1
ATOM 772 N N . GLY A 1 110 ? -25.885 36.444 16.760 1.00 26.79 379 GLY A N 1
ATOM 773 C CA . GLY A 1 110 ? -25.184 36.946 15.581 1.00 26.91 379 GLY A CA 1
ATOM 774 C C . GLY A 1 110 ? -23.788 37.488 15.869 1.00 24.93 379 GLY A C 1
ATOM 775 O O . GLY A 1 110 ? -23.077 37.917 14.955 1.00 26.88 379 GLY A O 1
ATOM 776 N N . ASP A 1 111 ? -23.390 37.455 17.137 1.00 21.08 380 ASP A N 1
ATOM 777 C CA . ASP A 1 111 ? -22.200 38.169 17.597 1.00 20.87 380 ASP A CA 1
ATOM 778 C C . ASP A 1 111 ? -21.018 37.238 17.849 1.00 21.73 380 ASP A C 1
ATOM 779 O O . ASP A 1 111 ? -21.204 36.126 18.334 1.00 23.97 380 ASP A O 1
ATOM 784 N N . TYR A 1 112 ? -19.805 37.707 17.557 1.00 20.58 381 TYR A N 1
ATOM 785 C CA . TYR A 1 112 ? -18.600 36.922 17.827 1.00 21.09 381 TYR A CA 1
ATOM 786 C C . TYR A 1 112 ? -17.701 37.579 18.869 1.00 20.56 381 TYR A C 1
ATOM 787 O O . TYR A 1 112 ? -16.576 37.126 19.108 1.00 22.68 381 TYR A O 1
ATOM 796 N N . HIS A 1 113 ? -18.199 38.639 19.498 1.00 19.86 382 HIS A N 1
ATOM 797 C CA . HIS A 1 113 ? -17.407 39.356 20.491 1.00 20.45 382 HIS A CA 1
ATOM 798 C C . HIS A 1 113 ? -17.514 38.704 21.870 1.00 20.19 382 HIS A C 1
ATOM 799 O O . HIS A 1 113 ? -18.051 37.600 22.008 1.00 19.34 382 HIS A O 1
ATOM 806 N N . GLY A 1 114 ? -16.984 39.385 22.882 1.00 19.63 383 GLY A N 1
ATOM 807 C CA . GLY A 1 114 ? -16.994 38.877 24.241 1.00 20.14 383 GLY A CA 1
ATOM 808 C C . GLY A 1 114 ? -15.677 38.224 24.609 1.00 20.81 383 GLY A C 1
ATOM 809 O O . GLY A 1 114 ? -14.672 38.351 23.889 1.00 20.88 383 GLY A O 1
ATOM 810 N N . CYS A 1 115 ? -15.683 37.531 25.743 1.00 19.43 384 CYS A N 1
ATOM 811 C CA . CYS A 1 115 ? -14.521 36.799 26.230 1.00 19.63 384 CYS A CA 1
ATOM 812 C C . CYS A 1 115 ? -14.878 35.327 26.223 1.00 20.39 384 CYS A C 1
ATOM 813 O O . CYS A 1 115 ? -15.817 34.917 26.919 1.00 20.71 384 CYS A O 1
ATOM 816 N N . PRO A 1 116 ? -14.143 34.516 25.446 1.00 20.62 385 PRO A N 1
ATOM 817 C CA . PRO A 1 116 ? -14.535 33.101 25.322 1.00 22.72 385 PRO A CA 1
ATOM 818 C C . PRO A 1 116 ? -14.546 32.377 26.669 1.00 23.68 385 PRO A C 1
ATOM 819 O O . PRO A 1 116 ? -15.364 31.472 26.884 1.00 25.49 385 PRO A O 1
ATOM 823 N N . PHE A 1 117 ? -13.658 32.761 27.578 1.00 23.46 386 PHE A N 1
ATOM 824 C CA . PHE A 1 117 ? -13.612 32.090 28.868 1.00 23.55 386 PHE A CA 1
ATOM 825 C C . PHE A 1 117 ? -14.890 32.341 29.660 1.00 24.72 386 PHE A C 1
ATOM 826 O O . PHE A 1 117 ? -15.373 31.463 30.377 1.00 26.20 386 PHE A O 1
ATOM 83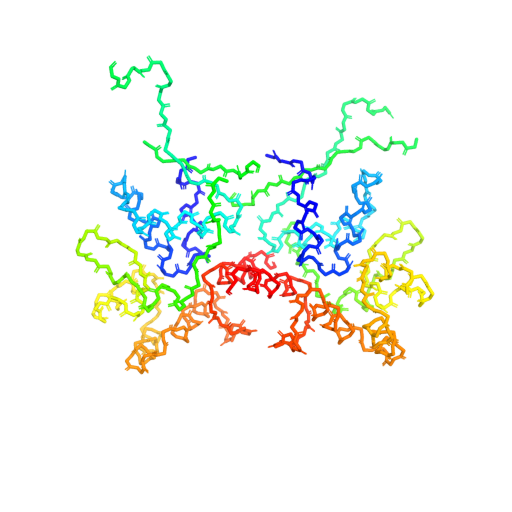4 N N . ARG A 1 118 ? -15.451 33.533 29.485 1.00 23.80 387 ARG A N 1
ATOM 835 C CA . ARG A 1 118 ? -16.676 33.939 30.162 1.00 24.29 387 ARG A CA 1
ATOM 836 C C . ARG A 1 118 ? -17.939 33.536 29.394 1.00 23.76 387 ARG A C 1
ATOM 837 O O . ARG A 1 118 ? -18.916 33.060 29.981 1.00 23.86 387 ARG A O 1
ATOM 845 N N . HIS A 1 119 ? -17.909 33.710 28.077 1.00 21.86 388 HIS A N 1
ATOM 846 C CA . HIS A 1 119 ? -19.131 33.626 27.272 1.00 21.98 388 HIS A CA 1
ATOM 847 C C . HIS A 1 119 ? -19.357 32.315 26.521 1.00 24.21 388 HIS A C 1
ATOM 848 O O . HIS A 1 119 ? -20.483 32.020 26.112 1.00 26.66 388 HIS A O 1
ATOM 855 N N . SER A 1 120 ? -18.307 31.529 26.320 1.00 23.57 389 SER A N 1
ATOM 856 C CA . SER A 1 120 ? -18.472 30.266 25.597 1.00 25.29 389 SER A CA 1
ATOM 857 C C . SER A 1 120 ? -18.979 29.165 26.511 1.00 26.30 389 SER A C 1
ATOM 858 O O . SER A 1 120 ? -18.486 28.999 27.617 1.00 28.63 389 SER A O 1
ATOM 861 N N . ASP A 1 121 ? -19.952 28.394 26.040 1.00 25.37 390 ASP A N 1
ATOM 862 C CA . ASP A 1 121 ? -20.333 27.186 26.756 1.00 26.54 390 ASP A CA 1
ATOM 863 C C . ASP A 1 121 ? -19.064 26.350 26.934 1.00 28.13 390 ASP A C 1
ATOM 864 O O . ASP A 1 121 ? -18.260 26.244 26.010 1.00 28.05 390 ASP A O 1
ATOM 869 N N . PRO A 1 122 ? -18.866 25.769 28.126 1.00 30.67 391 PRO A N 1
ATOM 870 C CA . PRO A 1 122 ? -17.614 25.046 28.388 1.00 31.64 391 PRO A CA 1
ATOM 871 C C . PRO A 1 122 ? -17.326 23.928 27.381 1.00 31.98 391 PRO A C 1
ATOM 872 O O . PRO A 1 122 ? -16.161 23.707 27.054 1.00 33.37 391 PRO A O 1
ATOM 876 N N . GLU A 1 123 ? -18.354 23.244 26.886 1.00 31.86 392 GLU A N 1
ATOM 877 C CA . GLU A 1 123 ? -18.132 22.206 25.883 1.00 33.62 392 GLU A CA 1
ATOM 878 C C . GLU A 1 123 ? -17.556 22.802 24.604 1.00 31.20 392 GLU A C 1
ATOM 879 O O . GLU A 1 123 ? -16.631 22.248 24.011 1.00 31.38 392 GLU A O 1
ATOM 890 N N . LEU A 1 124 ? -18.101 23.940 24.188 1.00 28.81 393 LEU A N 1
ATOM 891 C CA . LEU A 1 124 ? -17.611 24.621 22.994 1.00 26.98 393 LEU A CA 1
ATOM 892 C C . LEU A 1 124 ? -16.237 25.240 23.236 1.00 27.21 393 LEU A C 1
ATOM 893 O O . LEU A 1 124 ? -15.386 25.232 22.345 1.00 27.60 393 LEU A O 1
ATOM 898 N N . LEU A 1 125 ? -16.014 25.766 24.441 1.00 25.90 394 LEU A N 1
ATOM 899 C CA . LEU A 1 125 ? -14.714 26.342 24.776 1.00 26.92 394 LEU A CA 1
ATOM 900 C C . LEU A 1 125 ? -13.650 25.258 24.711 1.00 28.81 394 LEU A C 1
ATOM 901 O O . LEU A 1 125 ? -12.568 25.468 24.160 1.00 28.27 394 LEU A O 1
ATOM 906 N N . LYS A 1 126 ? -13.965 24.096 25.274 1.00 31.03 395 LYS A N 1
ATOM 907 C CA . LYS A 1 126 ? -13.068 22.948 25.211 1.00 32.15 395 LYS A CA 1
ATOM 908 C C . LYS A 1 126 ? -12.703 22.620 23.764 1.00 31.72 395 LYS A C 1
ATOM 909 O O . LYS A 1 126 ? -11.531 22.419 23.446 1.00 31.52 395 LYS A O 1
ATOM 915 N N . GLN A 1 127 ? -13.712 22.563 22.894 1.00 30.66 396 GLN A N 1
ATOM 916 C CA . GLN A 1 127 ? -13.486 22.283 21.482 1.00 30.92 396 GLN A CA 1
ATOM 917 C C . GLN A 1 127 ? -12.587 23.349 20.852 1.00 29.92 396 GLN A C 1
ATOM 918 O O . GLN A 1 127 ? -11.697 23.040 20.060 1.00 30.55 396 GLN A O 1
ATOM 924 N N . LYS A 1 128 ? -12.808 24.605 21.218 1.00 28.31 397 LYS A N 1
ATOM 925 C CA . LYS A 1 128 ? -12.011 25.694 20.656 1.00 28.34 397 LYS A CA 1
ATOM 926 C C . LYS A 1 128 ? -10.546 25.579 21.079 1.00 28.17 397 LYS A C 1
ATOM 927 O O . LYS A 1 128 ? -9.637 25.748 20.261 1.00 27.25 397 LYS A O 1
ATOM 933 N N . LEU A 1 129 ? -10.320 25.295 22.358 1.00 27.27 398 LEU A N 1
ATOM 934 C CA . LEU A 1 129 ? -8.961 25.160 22.865 1.00 28.25 398 LEU A CA 1
ATOM 935 C C . LEU A 1 129 ? -8.266 23.963 22.223 1.00 29.95 398 LEU A C 1
ATOM 936 O O . LEU A 1 129 ? -7.058 23.989 21.990 1.00 30.37 398 LEU A O 1
ATOM 941 N N . GLN A 1 130 ? -9.033 22.917 21.930 1.00 31.31 399 GLN A N 1
ATOM 942 C CA . GLN A 1 130 ? -8.488 21.754 21.239 1.00 32.48 399 GLN A CA 1
ATOM 943 C C . GLN A 1 130 ? -8.050 22.128 19.826 1.00 33.78 399 GLN A C 1
ATOM 944 O O . GLN A 1 130 ? -6.991 21.703 19.364 1.00 34.44 399 GLN A O 1
ATOM 950 N N . SER A 1 131 ? -8.861 22.935 19.147 1.00 32.04 400 SER A N 1
ATOM 951 C CA . SER A 1 131 ? -8.509 23.410 17.813 1.00 33.11 400 SER A CA 1
ATOM 952 C C . SER A 1 131 ? -7.257 24.283 17.851 1.00 32.73 400 SER A C 1
ATOM 953 O O . SER A 1 131 ? -6.549 24.400 16.853 1.00 35.35 400 SER A O 1
ATOM 956 N N . TYR A 1 132 ? -6.990 24.896 19.002 1.00 30.66 401 TYR A N 1
ATOM 957 C CA . TYR A 1 132 ? -5.787 25.703 19.174 1.00 30.48 401 TYR A CA 1
ATOM 958 C C . TYR A 1 132 ? -4.581 24.833 19.526 1.00 33.09 401 TYR A C 1
ATOM 959 O O . TYR A 1 132 ? -3.475 25.341 19.685 1.00 33.69 401 TYR A O 1
ATOM 968 N N . LYS A 1 133 ? -4.806 23.529 19.669 1.00 33.89 402 LYS A N 1
ATOM 969 C CA . LYS A 1 133 ? -3.730 22.578 19.959 1.00 36.06 402 LYS A CA 1
ATOM 970 C C . LYS A 1 133 ? -3.104 22.762 21.341 1.00 36.11 402 LYS A C 1
ATOM 971 O O . LYS A 1 133 ? -1.918 22.489 21.532 1.00 36.45 402 LYS A O 1
ATOM 977 N N . ILE A 1 134 ? -3.900 23.232 22.298 1.00 35.58 403 ILE A N 1
ATOM 978 C CA . ILE A 1 134 ? -3.470 23.293 23.691 1.00 33.85 403 ILE A CA 1
ATOM 979 C C . ILE A 1 134 ? -3.464 21.879 24.255 1.00 35.38 403 ILE A C 1
ATOM 980 O O . ILE A 1 134 ? -4.354 21.084 23.947 1.00 35.13 403 ILE A O 1
ATOM 985 N N . SER A 1 135 ? -2.469 21.566 25.080 1.00 37.41 404 SER A N 1
ATOM 986 C CA . SER A 1 135 ? -2.356 20.231 25.669 1.00 39.70 404 SER A CA 1
ATOM 987 C C . SER A 1 135 ? -3.573 19.883 26.524 1.00 41.81 404 SER A C 1
ATOM 988 O O . SER A 1 135 ? -4.224 20.769 27.077 1.00 41.88 404 SER A O 1
ATOM 991 N N . PRO A 1 136 ? -3.888 18.583 26.631 1.00 44.40 405 PRO A N 1
ATOM 992 C CA . PRO A 1 136 ? -5.015 18.145 27.461 1.00 44.46 405 PRO A CA 1
ATOM 993 C C . PRO A 1 136 ? -4.878 18.660 28.887 1.00 43.29 405 PRO A C 1
ATOM 994 O O . PRO A 1 136 ? -5.865 19.088 29.485 1.00 42.93 405 PRO A O 1
ATOM 998 N N . GLY A 1 137 ? -3.659 18.626 29.416 1.00 42.39 406 GLY A N 1
ATOM 999 C CA . GLY A 1 137 ? -3.392 19.120 30.753 1.00 41.32 406 GLY A CA 1
ATOM 1000 C C . GLY A 1 137 ? -3.638 20.612 30.863 1.00 41.15 406 GLY A C 1
ATOM 1001 O O . GLY A 1 137 ? -4.183 21.087 31.860 1.00 42.45 406 GLY A O 1
ATOM 1002 N N . GLY A 1 138 ? -3.231 21.355 29.838 1.00 39.84 407 GLY A N 1
ATOM 1003 C CA . GLY A 1 138 ? -3.466 22.786 29.800 1.00 36.62 407 GLY A CA 1
ATOM 1004 C C . GLY A 1 138 ? -4.951 23.086 29.753 1.00 35.20 407 GLY A C 1
ATOM 1005 O O . GLY A 1 138 ? -5.453 23.951 30.474 1.00 35.71 407 GLY A O 1
ATOM 1006 N N . ILE A 1 139 ? -5.657 22.360 28.897 1.00 33.68 408 ILE A N 1
ATOM 1007 C CA . ILE A 1 139 ? -7.096 22.538 28.752 1.00 33.13 408 ILE A CA 1
ATOM 1008 C C . ILE A 1 139 ? -7.819 22.255 30.065 1.00 33.65 408 ILE A C 1
ATOM 1009 O O . ILE A 1 139 ? -8.710 23.002 30.462 1.00 33.75 408 ILE A O 1
ATOM 1014 N N . SER A 1 140 ? -7.425 21.185 30.747 1.00 35.89 409 SER A N 1
ATOM 1015 C CA A SER A 1 140 ? -8.030 20.850 32.030 0.62 37.80 409 SER A CA 1
ATOM 1016 C CA B SER A 1 140 ? -8.021 20.847 32.032 0.38 37.38 409 SER A CA 1
ATOM 1017 C C . SER A 1 140 ? -7.867 21.998 33.021 1.00 36.63 409 SER A C 1
ATOM 1018 O O . SER A 1 140 ? -8.822 22.374 33.709 1.00 35.76 409 SER A O 1
ATOM 1023 N N . GLN A 1 141 ? -6.659 22.558 33.085 1.00 35.83 410 GLN A N 1
ATOM 1024 C CA . GLN A 1 141 ? -6.375 23.655 34.002 1.00 34.62 410 GLN A CA 1
ATOM 1025 C C . GLN A 1 141 ? -7.176 24.899 33.658 1.00 33.98 410 GLN A C 1
ATOM 1026 O O . GLN A 1 141 ? -7.694 25.575 34.544 1.00 34.50 410 GLN A O 1
ATOM 1032 N N . ILE A 1 142 ? -7.283 25.195 32.367 1.00 32.48 411 ILE A N 1
ATOM 1033 C CA . ILE A 1 142 ? -8.054 26.343 31.918 1.00 29.74 411 ILE A CA 1
ATOM 1034 C C . ILE A 1 142 ? -9.520 26.191 32.298 1.00 29.37 411 ILE A C 1
ATOM 1035 O O . ILE A 1 142 ? -10.127 27.114 32.832 1.00 30.56 411 ILE A O 1
ATOM 1040 N N . LEU A 1 143 ? -10.081 25.017 32.036 1.00 29.80 412 LEU A N 1
ATOM 1041 C CA . LEU A 1 143 ? -11.498 24.776 32.293 1.00 31.07 412 LEU A CA 1
ATOM 1042 C C . LEU A 1 143 ? -11.822 24.815 33.784 1.00 32.31 412 LEU A C 1
ATOM 1043 O O . LEU A 1 143 ? -12.888 25.283 34.189 1.00 32.73 412 LEU A O 1
ATOM 1048 N N . ASP A 1 144 ? -10.902 24.321 34.603 1.00 32.96 413 ASP A N 1
ATOM 1049 C CA . ASP A 1 144 ? -11.094 24.364 36.048 1.00 32.64 413 ASP A CA 1
ATOM 1050 C C . ASP A 1 144 ? -11.082 25.808 36.550 1.00 32.52 413 ASP A C 1
ATOM 1051 O O . ASP A 1 144 ? -11.864 26.171 37.426 1.00 33.47 413 ASP A O 1
ATOM 1056 N N . LEU A 1 145 ? -10.196 26.631 35.989 1.00 31.19 414 LEU A N 1
ATOM 1057 C CA . LEU A 1 145 ? -10.176 28.060 36.305 1.00 29.52 414 LEU A CA 1
ATOM 1058 C C . LEU A 1 145 ? -11.484 28.735 35.884 1.00 29.35 414 LEU A C 1
ATOM 1059 O O . LEU A 1 145 ? -12.041 29.545 36.623 1.00 29.41 414 LEU A O 1
ATOM 1064 N N . VAL A 1 146 ? -11.972 28.398 34.695 1.00 29.19 415 VAL A N 1
ATOM 1065 C CA . VAL A 1 146 ? -13.243 28.930 34.218 1.00 28.96 415 VAL A CA 1
ATOM 1066 C C . VAL A 1 146 ? -14.398 28.526 35.139 1.00 30.99 415 VAL A C 1
ATOM 1067 O O . VAL A 1 146 ? -15.281 29.334 35.430 1.00 31.16 415 VAL A O 1
ATOM 1071 N N . LYS A 1 147 ? -14.380 27.281 35.604 1.00 32.57 416 LYS A N 1
ATOM 1072 C CA . LYS A 1 147 ? -15.391 26.810 36.546 1.00 35.51 416 LYS A CA 1
ATOM 1073 C C . LYS A 1 147 ? -15.466 27.716 37.770 1.00 34.14 416 LYS A C 1
ATOM 1074 O O . LYS A 1 147 ? -16.541 27.928 38.333 1.00 34.98 416 LYS A O 1
ATOM 1080 N N . GLY A 1 148 ? -14.314 28.236 38.188 1.00 33.20 417 GLY A N 1
ATOM 1081 C CA . GLY A 1 148 ? -14.248 29.110 39.343 1.00 33.28 417 GLY A CA 1
ATOM 1082 C C . GLY A 1 148 ? -14.479 30.567 39.005 1.00 34.04 417 GLY A C 1
ATOM 1083 O O . GLY A 1 148 ? -14.341 31.431 39.872 1.00 34.81 417 GLY A O 1
ATOM 1084 N N . THR A 1 149 ? -14.837 30.821 37.742 1.00 32.53 418 THR A N 1
ATOM 1085 C CA . THR A 1 149 ? -15.046 32.162 37.186 1.00 31.92 418 THR A CA 1
ATOM 1086 C C . THR A 1 149 ? -13.761 32.986 37.108 1.00 30.23 418 THR A C 1
ATOM 1087 O O . THR A 1 149 ? -13.805 34.216 37.028 1.00 31.14 418 THR A O 1
ATOM 1091 N N . HIS A 1 150 ? -12.622 32.306 37.120 1.00 29.14 419 HIS A N 1
ATOM 1092 C CA . HIS A 1 150 ? -11.330 32.989 37.039 1.00 26.42 419 HIS A CA 1
ATOM 1093 C C . HIS A 1 150 ? -10.908 33.170 35.580 1.00 25.63 419 HIS A C 1
ATOM 1094 O O . HIS A 1 150 ? -9.916 32.593 35.138 1.00 26.40 419 HIS A O 1
ATOM 1101 N N . TYR A 1 151 ? -11.660 33.984 34.846 1.00 24.10 420 TYR A N 1
ATOM 1102 C CA . TYR A 1 151 ? -11.511 34.076 33.395 1.00 23.43 420 TYR A CA 1
ATOM 1103 C C . TYR A 1 151 ? -10.141 34.606 32.993 1.00 23.07 420 TYR A C 1
ATOM 1104 O O . TYR A 1 151 ? -9.479 34.030 32.134 1.00 23.23 420 TYR A O 1
ATOM 1113 N N . GLN A 1 152 ? -9.712 35.696 33.621 1.00 24.17 421 GLN A N 1
ATOM 1114 C CA . GLN A 1 152 ? -8.432 36.301 33.272 1.00 24.88 421 GLN A CA 1
ATOM 1115 C C . GLN A 1 152 ? -7.248 35.416 33.656 1.00 25.63 421 GLN A C 1
ATOM 1116 O O . GLN A 1 152 ? -6.233 35.392 32.968 1.00 26.53 421 GLN A O 1
ATOM 1122 N N . VAL A 1 153 ? -7.379 34.681 34.756 1.00 27.08 422 VAL A N 1
ATOM 1123 C CA . VAL A 1 153 ? -6.345 33.725 35.132 1.00 27.25 422 VAL A CA 1
ATOM 1124 C C . VAL A 1 153 ? -6.312 32.535 34.165 1.00 26.55 422 VAL A C 1
ATOM 1125 O O . VAL A 1 153 ? -5.245 32.014 33.863 1.00 27.78 422 VAL A O 1
ATOM 1129 N N . ALA A 1 154 ? -7.476 32.126 33.660 1.00 24.74 423 ALA A N 1
ATOM 1130 C CA . ALA A 1 154 ? -7.526 31.123 32.596 1.00 24.80 423 ALA A CA 1
ATOM 1131 C C . ALA A 1 154 ? -6.808 31.638 31.351 1.00 24.45 423 ALA A C 1
ATOM 1132 O O . ALA A 1 154 ? -6.100 30.894 30.670 1.00 24.86 423 ALA A O 1
ATOM 1134 N N . CYS A 1 155 ? -7.000 32.917 31.051 1.00 22.24 424 CYS A N 1
ATOM 1135 C CA . CYS A 1 155 ? -6.368 33.509 29.884 1.00 21.88 424 CYS A CA 1
ATOM 1136 C C . CYS A 1 155 ? -4.850 33.590 30.069 1.00 22.93 424 CYS A C 1
ATOM 1137 O O . CYS A 1 155 ? -4.093 33.428 29.117 1.00 23.68 424 CYS A O 1
ATOM 1140 N N . GLN A 1 156 ? -4.409 33.830 31.300 1.00 23.65 425 GLN A N 1
ATOM 1141 C CA . GLN A 1 156 ? -2.981 33.801 31.604 1.00 24.20 425 GLN A CA 1
ATOM 1142 C C . GLN A 1 156 ? -2.413 32.400 31.372 1.00 26.20 425 GLN A C 1
ATOM 1143 O O . GLN A 1 156 ? -1.304 32.248 30.860 1.00 26.13 425 GLN A O 1
ATOM 1149 N N . LYS A 1 157 ? -3.176 31.378 31.763 1.00 25.72 426 LYS A N 1
ATOM 1150 C CA . LYS A 1 157 ? -2.783 29.998 31.506 1.00 27.08 426 LYS A CA 1
ATOM 1151 C C . LYS A 1 157 ? -2.676 29.743 30.001 1.00 27.09 426 LYS A C 1
ATOM 1152 O O . LYS A 1 157 ? -1.721 29.125 29.535 1.00 26.82 426 LYS A O 1
ATOM 1158 N N . TYR A 1 158 ? -3.653 30.230 29.240 1.00 26.00 427 TYR A N 1
ATOM 1159 C CA . TYR A 1 158 ? -3.579 30.170 27.785 1.00 24.92 427 TYR A CA 1
ATOM 1160 C C . TYR A 1 158 ? -2.282 30.825 27.281 1.00 24.90 427 TYR A C 1
ATOM 1161 O O . TYR A 1 158 ? -1.557 30.246 26.467 1.00 25.35 427 TYR A O 1
ATOM 1170 N N . PHE A 1 159 ? -1.993 32.027 27.774 1.00 22.56 428 PHE A N 1
ATOM 1171 C CA . PHE A 1 159 ? -0.771 32.740 27.406 1.00 22.54 428 PHE A CA 1
ATOM 1172 C C . PHE A 1 159 ? 0.447 31.865 27.680 1.00 25.34 428 PHE A C 1
ATOM 1173 O O . PHE A 1 159 ? 1.339 31.738 26.842 1.00 27.55 428 PHE A O 1
ATOM 1181 N N . GLU A 1 160 ? 0.481 31.264 28.865 1.00 26.82 429 GLU A N 1
ATOM 1182 C CA . GLU A 1 160 ? 1.604 30.420 29.249 1.00 28.90 429 GLU A CA 1
ATOM 1183 C C . GLU A 1 160 ? 1.751 29.199 28.340 1.00 30.28 429 GLU A C 1
ATOM 1184 O O . GLU A 1 160 ? 2.862 28.857 27.940 1.00 31.17 429 GLU A O 1
ATOM 1190 N N . MET A 1 161 ? 0.635 28.561 27.994 1.00 31.49 430 MET A N 1
ATOM 1191 C CA . MET A 1 161 ? 0.680 27.381 27.133 1.00 34.13 430 MET A CA 1
ATOM 1192 C C . MET A 1 161 ? 1.186 27.760 25.746 1.00 34.40 430 MET A C 1
ATOM 1193 O O . MET A 1 161 ? 2.047 27.087 25.173 1.00 36.48 430 MET A O 1
ATOM 1198 N N . ILE A 1 162 ? 0.650 28.857 25.218 1.00 31.72 431 ILE A N 1
ATOM 1199 C CA . ILE A 1 162 ? 0.984 29.317 23.880 1.00 31.41 431 ILE A CA 1
ATOM 1200 C C . ILE A 1 162 ? 2.453 29.719 23.730 1.00 31.03 431 ILE A C 1
ATOM 1201 O O . ILE A 1 162 ? 3.066 29.457 22.699 1.00 34.02 431 ILE A O 1
ATOM 1206 N N . HIS A 1 163 ? 3.010 30.353 24.756 1.00 30.41 432 HIS A N 1
ATOM 1207 C CA . HIS A 1 163 ? 4.382 30.863 24.696 1.00 30.33 432 HIS A CA 1
ATOM 1208 C C . HIS A 1 163 ? 5.382 29.928 25.358 1.00 34.56 432 HIS A C 1
ATOM 1209 O O . HIS A 1 163 ? 6.580 30.220 25.405 1.00 35.86 432 HIS A O 1
ATOM 1216 N N . ASN A 1 164 ? 4.888 28.810 25.879 1.00 35.60 433 ASN A N 1
ATOM 1217 C CA . ASN A 1 164 ? 5.742 27.846 26.569 1.00 38.62 433 ASN A CA 1
ATOM 1218 C C . ASN A 1 164 ? 6.563 28.466 27.701 1.00 37.91 433 ASN A C 1
ATOM 1219 O O . ASN A 1 164 ? 7.768 28.242 27.798 1.00 39.99 433 ASN A O 1
ATOM 1227 N N . VAL A 1 165 ? 5.908 29.251 28.549 1.00 37.81 434 VAL A N 1
ATOM 1228 C CA . VAL A 1 165 ? 6.545 29.792 29.745 1.00 39.07 434 VAL A CA 1
ATOM 1229 C C . VAL A 1 165 ? 5.777 29.329 30.972 1.00 38.60 434 VAL A C 1
ATOM 1230 O O . VAL A 1 165 ? 4.572 29.102 30.905 1.00 38.90 434 VAL A O 1
ATOM 1234 N N . ASP A 1 166 ? 6.470 29.180 32.095 1.00 39.98 435 ASP A N 1
ATOM 1235 C CA . ASP A 1 166 ? 5.831 28.664 33.300 1.00 40.17 435 ASP A CA 1
ATOM 1236 C C . ASP A 1 166 ? 4.979 29.715 34.014 1.00 40.01 435 ASP A C 1
ATOM 1237 O O . ASP A 1 166 ? 4.010 29.380 34.697 1.00 42.01 435 ASP A O 1
ATOM 1242 N N . ASP A 1 167 ? 5.347 30.983 33.852 1.00 36.97 436 ASP A N 1
ATOM 1243 C CA . ASP A 1 167 ? 4.688 32.092 34.539 1.00 34.47 436 ASP A CA 1
ATOM 1244 C C . ASP A 1 167 ? 4.623 33.278 33.583 1.00 33.23 436 ASP A C 1
ATOM 1245 O O . ASP A 1 167 ? 5.656 33.757 33.120 1.00 35.00 436 ASP A O 1
ATOM 1250 N N . CYS A 1 168 ? 3.420 33.744 33.266 1.00 32.09 437 CYS A N 1
ATOM 1251 C CA . CYS A 1 168 ? 3.295 34.856 32.325 1.00 31.80 437 CYS A CA 1
ATOM 1252 C C . CYS A 1 168 ? 3.993 36.110 32.861 1.00 32.58 437 CYS A C 1
ATOM 1253 O O . CYS A 1 168 ? 4.418 36.965 32.089 1.00 34.64 437 CYS A O 1
ATOM 1256 N N . GLY A 1 169 ? 4.112 36.211 34.183 1.00 31.52 438 GLY A N 1
ATOM 1257 C CA . GLY A 1 169 ? 4.885 37.279 34.798 1.00 31.25 438 GLY A CA 1
ATOM 1258 C C . GLY A 1 169 ? 4.170 38.613 34.939 1.00 30.63 438 GLY A C 1
ATOM 1259 O O . GLY A 1 169 ? 4.781 39.617 35.315 1.00 32.34 438 GLY A O 1
ATOM 1260 N N . PHE A 1 170 ? 2.877 38.631 34.639 1.00 27.71 439 PHE A N 1
ATOM 1261 C CA . PHE A 1 170 ? 2.074 39.840 34.785 1.00 26.61 439 PHE A CA 1
ATOM 1262 C C . PHE A 1 170 ? 0.662 39.478 35.214 1.00 26.33 439 PHE A C 1
ATOM 1263 O O . PHE A 1 170 ? 0.274 38.325 35.135 1.00 27.90 439 PHE A O 1
ATOM 1271 N N . SER A 1 171 ? -0.088 40.472 35.680 1.00 27.61 440 SER A N 1
ATOM 1272 C CA . SER A 1 171 ? -1.483 40.292 36.057 1.00 26.82 440 SER A CA 1
ATOM 1273 C C . SER A 1 171 ? -2.330 40.819 34.915 1.00 25.69 440 SER A C 1
ATOM 1274 O O . SER A 1 171 ? -2.340 42.022 34.661 1.00 25.73 440 SER A O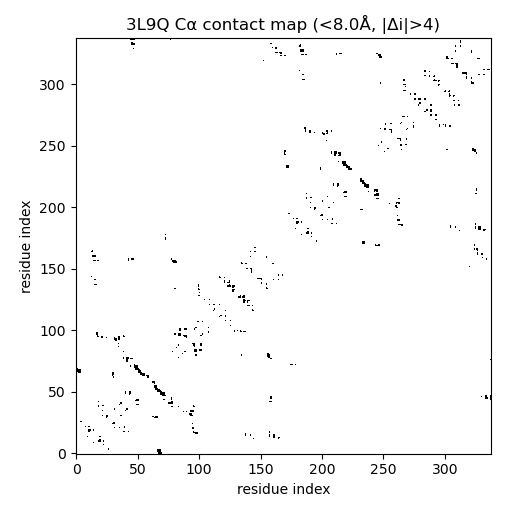 1
ATOM 1278 N N . LEU A 1 172 ? -3.044 39.924 34.232 1.00 25.98 441 LEU A N 1
ATOM 1279 C CA . LEU A 1 172 ? -3.783 40.297 33.027 1.00 24.84 441 LEU A CA 1
ATOM 1280 C C . LEU A 1 172 ? -5.030 41.119 33.335 1.00 26.36 441 LEU A C 1
ATOM 1281 O O . LEU A 1 172 ? -5.881 40.704 34.127 1.00 27.19 441 LEU A O 1
ATOM 1286 N N . ASN A 1 173 ? -5.146 42.276 32.690 1.00 23.30 442 ASN A N 1
ATOM 1287 C CA . ASN A 1 173 ? -6.335 43.099 32.845 1.00 23.86 442 ASN A CA 1
ATOM 1288 C C . ASN A 1 173 ? -6.803 43.732 31.530 1.00 22.33 442 ASN A C 1
ATOM 1289 O O . ASN A 1 173 ? -7.820 44.418 31.506 1.00 22.82 442 ASN A O 1
ATOM 1294 N N . HIS A 1 174 ? -6.073 43.493 30.439 1.00 21.11 443 HIS A N 1
ATOM 1295 C CA . HIS A 1 174 ? -6.396 44.143 29.165 1.00 19.05 443 HIS A CA 1
ATOM 1296 C C . HIS A 1 174 ? -5.899 43.339 27.959 1.00 18.08 443 HIS A C 1
ATOM 1297 O O . HIS A 1 174 ? -4.736 42.922 27.915 1.00 19.82 443 HIS A O 1
ATOM 1304 N N . PRO A 1 175 ? -6.771 43.133 26.960 1.00 16.44 444 PRO A N 1
ATOM 1305 C CA . PRO A 1 175 ? -6.321 42.444 25.744 1.00 16.44 444 PRO A CA 1
ATOM 1306 C C . PRO A 1 175 ? -5.065 43.078 25.133 1.00 16.56 444 PRO A C 1
ATOM 1307 O O . PRO A 1 175 ? -4.196 42.365 24.632 1.00 17.85 444 PRO A O 1
ATOM 1311 N N . ASN A 1 176 ? -4.976 44.403 25.154 1.00 16.39 445 ASN A N 1
ATOM 1312 C CA . ASN A 1 176 ? -3.806 45.068 24.574 1.00 17.37 445 ASN A CA 1
ATOM 1313 C C . ASN A 1 176 ? -2.531 44.844 25.395 1.00 17.80 445 ASN A C 1
ATOM 1314 O O . ASN A 1 176 ? -1.407 44.908 24.878 1.00 18.09 445 ASN A O 1
ATOM 1319 N N . GLN A 1 177 ? -2.714 44.566 26.676 1.00 18.96 446 GLN A N 1
ATOM 1320 C CA . GLN A 1 177 ? -1.595 44.199 27.543 1.00 18.02 446 GLN A CA 1
ATOM 1321 C C . GLN A 1 177 ? -1.109 42.796 27.176 1.00 18.31 446 GLN A C 1
ATOM 1322 O O . GLN A 1 177 ? 0.088 42.560 27.053 1.00 18.69 446 GLN A O 1
ATOM 1328 N N . PHE A 1 178 ? -2.051 41.871 26.995 1.00 17.94 447 PHE A N 1
ATOM 1329 C CA . PHE A 1 178 ? -1.746 40.534 26.497 1.00 16.60 447 PHE A CA 1
ATOM 1330 C C . PHE A 1 178 ? -0.895 40.620 25.231 1.00 17.31 447 PHE A C 1
ATOM 1331 O O . PHE A 1 178 ? 0.131 39.950 25.115 1.00 18.31 447 PHE A O 1
ATOM 1339 N N . PHE A 1 179 ? -1.314 41.453 24.282 1.00 16.81 448 PHE A N 1
ATOM 1340 C CA . PHE A 1 179 ? -0.570 41.606 23.037 1.00 16.64 448 PHE A CA 1
ATOM 1341 C C . PHE A 1 179 ? 0.867 42.087 23.271 1.00 17.29 448 PHE A C 1
ATOM 1342 O O . PHE A 1 179 ? 1.824 41.502 22.761 1.00 19.10 448 PHE A O 1
ATOM 1350 N N . CYS A 1 180 ? 1.021 43.154 24.044 1.00 16.87 449 CYS A N 1
ATOM 1351 C CA . CYS A 1 180 ? 2.354 43.701 24.289 1.00 17.47 449 CYS A CA 1
ATOM 1352 C C . CYS A 1 180 ? 3.258 42.682 24.990 1.00 18.11 449 CYS A C 1
ATOM 1353 O O . CYS A 1 180 ? 4.435 42.536 24.650 1.00 19.10 449 CYS A O 1
ATOM 1356 N N . GLU A 1 181 ? 2.709 41.971 25.967 1.00 17.89 450 GLU A N 1
ATOM 1357 C CA . GLU A 1 181 ? 3.496 40.987 26.701 1.00 19.17 450 GLU A CA 1
ATOM 1358 C C . GLU A 1 181 ? 3.866 39.799 25.807 1.00 19.66 450 GLU A C 1
ATOM 1359 O O . GLU A 1 181 ? 4.956 39.241 25.928 1.00 20.99 450 GLU A O 1
ATOM 1365 N N . SER A 1 182 ? 2.965 39.421 24.903 1.00 19.55 451 SER A N 1
ATOM 1366 C CA . SER A 1 182 ? 3.248 38.338 23.965 1.00 19.03 451 SER A CA 1
ATOM 1367 C C . SER A 1 182 ? 4.396 38.711 23.032 1.00 19.30 451 SER A C 1
ATOM 1368 O O . SER A 1 182 ? 5.357 37.958 22.875 1.00 20.95 451 SER A O 1
ATOM 1371 N N . GLN A 1 183 ? 4.286 39.878 22.411 1.00 17.83 452 GLN A N 1
ATOM 1372 C CA . GLN A 1 183 ? 5.334 40.356 21.521 1.00 18.80 452 GLN A CA 1
ATOM 1373 C C . GLN A 1 183 ? 6.680 40.487 22.230 1.00 18.85 452 GLN A C 1
ATOM 1374 O O . GLN A 1 183 ? 7.719 40.194 21.644 1.00 20.80 452 GLN A O 1
ATOM 1380 N N . ARG A 1 184 ? 6.670 40.926 23.485 1.00 19.11 453 ARG A N 1
ATOM 1381 C CA . ARG A 1 184 ? 7.924 41.050 24.219 1.00 20.75 453 ARG A CA 1
ATOM 1382 C C . ARG A 1 184 ? 8.614 39.688 24.362 1.00 22.50 453 ARG A C 1
ATOM 1383 O O . ARG A 1 184 ? 9.835 39.593 24.252 1.00 23.71 453 ARG A O 1
ATOM 1391 N N . ILE A 1 185 ? 7.839 38.632 24.598 1.00 21.94 454 ILE A N 1
ATOM 1392 C CA . ILE A 1 185 ? 8.419 37.291 24.645 1.00 25.51 454 ILE A CA 1
ATOM 1393 C C . ILE A 1 185 ? 8.930 36.854 23.271 1.00 26.10 454 ILE A C 1
ATOM 1394 O O . ILE A 1 185 ? 10.056 36.375 23.139 1.00 26.25 454 ILE A O 1
ATOM 1399 N N . LEU A 1 186 ? 8.101 37.025 22.248 1.00 25.03 455 LEU A N 1
ATOM 1400 C CA . LEU A 1 186 ? 8.465 36.615 20.894 1.00 25.13 455 LEU A CA 1
ATOM 1401 C C . LEU A 1 186 ? 9.685 37.374 20.374 1.00 25.56 455 LEU A C 1
ATOM 1402 O O . LEU A 1 186 ? 10.477 36.835 19.594 1.00 27.68 455 LEU A O 1
ATOM 1407 N N . ASN A 1 187 ? 9.831 38.621 20.817 1.00 22.32 456 ASN A N 1
ATOM 1408 C CA . ASN A 1 187 ? 10.969 39.465 20.440 1.00 22.70 456 ASN A CA 1
ATOM 1409 C C . ASN A 1 187 ? 12.225 39.203 21.271 1.00 26.51 456 ASN A C 1
ATOM 1410 O O . ASN A 1 187 ? 13.261 39.845 21.066 1.00 26.49 456 ASN A O 1
ATOM 1415 N N . GLY A 1 188 ? 12.131 38.272 22.215 1.00 28.36 457 GLY A N 1
ATOM 1416 C CA . GLY A 1 188 ? 13.272 37.923 23.046 1.00 31.86 457 GLY A CA 1
ATOM 1417 C C . GLY A 1 188 ? 13.531 38.929 24.150 0.56 35.13 457 GLY A C 1
ATOM 1418 O O . GLY A 1 188 ? 12.598 39.435 24.778 0.84 37.29 457 GLY A O 1
ATOM 1419 N N . SER B 1 3 ? 7.666 58.412 2.928 1.00 45.93 272 SER B N 1
ATOM 1420 C CA . SER B 1 3 ? 9.027 58.784 3.250 1.00 45.69 272 SER B CA 1
ATOM 1421 C C . SER B 1 3 ? 9.272 58.724 4.748 1.00 42.22 272 SER B C 1
ATOM 1422 O O . SER B 1 3 ? 8.338 58.622 5.544 1.00 40.21 272 SER B O 1
ATOM 1425 N N . LEU B 1 4 ? 10.545 58.797 5.119 1.00 41.08 273 LEU B N 1
ATOM 1426 C CA . LEU B 1 4 ? 10.957 58.643 6.504 1.00 40.03 273 LEU B CA 1
ATOM 1427 C C . LEU B 1 4 ? 10.328 59.706 7.405 1.00 37.72 273 LEU B C 1
ATOM 1428 O O . LEU B 1 4 ? 10.091 59.461 8.592 1.00 37.42 273 LEU B O 1
ATOM 1433 N N . ASP B 1 5 ? 10.049 60.881 6.845 1.00 37.25 274 ASP B N 1
ATOM 1434 C CA . ASP B 1 5 ? 9.554 61.998 7.649 1.00 37.94 274 ASP B CA 1
ATOM 1435 C C . ASP B 1 5 ? 8.123 61.804 8.159 1.00 37.38 274 ASP B C 1
ATOM 1436 O O . ASP B 1 5 ? 7.688 62.494 9.084 1.00 38.15 274 ASP B O 1
ATOM 1441 N N . GLN B 1 6 ? 7.406 60.846 7.575 1.00 35.73 275 GLN B N 1
ATOM 1442 C CA . GLN B 1 6 ? 6.045 60.530 8.006 1.00 34.94 275 GLN B CA 1
ATOM 1443 C C . GLN B 1 6 ? 5.992 60.016 9.445 1.00 32.98 275 GLN B C 1
ATOM 1444 O O . GLN B 1 6 ? 4.935 60.028 10.075 1.00 34.91 275 GLN B O 1
ATOM 1450 N N . ILE B 1 7 ? 7.123 59.560 9.971 1.00 28.41 276 ILE B N 1
ATOM 1451 C CA . ILE B 1 7 ? 7.134 59.093 11.359 1.00 26.98 276 ILE B CA 1
ATOM 1452 C C . ILE B 1 7 ? 7.926 59.982 12.321 1.00 24.93 276 ILE B C 1
ATOM 1453 O O . ILE B 1 7 ? 8.286 59.543 13.415 1.00 24.69 276 ILE B O 1
ATOM 1458 N N . ASP B 1 8 ? 8.183 61.227 11.927 1.00 25.55 277 ASP B N 1
ATOM 1459 C CA . ASP B 1 8 ? 8.835 62.182 12.830 1.00 26.49 277 ASP B CA 1
ATOM 1460 C C . ASP B 1 8 ? 8.037 62.345 14.122 1.00 25.46 277 ASP B C 1
ATOM 1461 O O . ASP B 1 8 ? 8.581 62.265 15.227 1.00 23.43 277 ASP B O 1
ATOM 1466 N N . LEU B 1 9 ? 6.740 62.596 13.988 1.00 26.80 278 LEU B N 1
ATOM 1467 C CA . LEU B 1 9 ? 5.915 62.811 15.168 1.00 28.19 278 LEU B CA 1
ATOM 1468 C C . LEU B 1 9 ? 5.832 61.538 16.002 1.00 26.05 278 LEU B C 1
ATOM 1469 O O . LEU B 1 9 ? 5.932 61.587 17.222 1.00 25.59 278 LEU B O 1
ATOM 1474 N N . LEU B 1 10 ? 5.656 60.402 15.334 1.00 24.81 279 LEU B N 1
ATOM 1475 C CA . LEU B 1 10 ? 5.568 59.120 16.024 1.00 23.35 279 LEU B CA 1
ATOM 1476 C C . LEU B 1 10 ? 6.828 58.874 16.844 1.00 22.07 279 LEU B C 1
ATOM 1477 O O . LEU B 1 10 ? 6.769 58.405 17.982 1.00 22.53 279 LEU B O 1
ATOM 1482 N N . SER B 1 11 ? 7.978 59.187 16.264 1.00 20.25 280 SER B N 1
ATOM 1483 C CA . SER B 1 11 ? 9.230 58.941 16.969 1.00 20.38 280 SER B CA 1
ATOM 1484 C C . SER B 1 11 ? 9.293 59.734 18.277 1.00 21.87 280 SER B C 1
ATOM 1485 O O . SER B 1 11 ? 9.783 59.231 19.289 1.00 23.17 280 SER B O 1
ATOM 1488 N N . THR B 1 12 ? 8.788 60.964 18.272 1.00 21.32 281 THR B N 1
ATOM 1489 C CA . THR B 1 12 ? 8.882 61.792 19.473 1.00 22.77 281 THR B CA 1
ATOM 1490 C C . THR B 1 12 ? 7.915 61.315 20.550 1.00 23.09 281 THR B C 1
ATOM 1491 O O . THR B 1 12 ? 8.196 61.421 21.743 1.00 23.71 281 THR B O 1
ATOM 1495 N N . LYS B 1 13 ? 6.786 60.766 20.125 1.00 23.05 282 LYS B N 1
ATOM 1496 C CA . LYS B 1 13 ? 5.733 60.394 21.059 1.00 23.96 282 LYS B CA 1
ATOM 1497 C C . LYS B 1 13 ? 5.850 58.975 21.601 1.00 22.88 282 LYS B C 1
ATOM 1498 O O . LYS B 1 13 ? 5.450 58.719 22.737 1.00 23.15 282 LYS B O 1
ATOM 1504 N N . SER B 1 14 ? 6.394 58.058 20.802 1.00 18.85 283 SER B N 1
ATOM 1505 C CA . SER B 1 14 ? 6.327 56.632 21.134 1.00 18.48 283 SER B CA 1
ATOM 1506 C C . SER B 1 14 ? 7.636 55.854 21.069 1.00 18.19 283 SER B C 1
ATOM 1507 O O . SER B 1 14 ? 7.691 54.710 21.512 1.00 19.72 283 SER B O 1
ATOM 1510 N N . PHE B 1 15 ? 8.682 56.443 20.503 1.00 17.05 284 PHE B N 1
ATOM 1511 C CA . PHE B 1 15 ? 9.957 55.737 20.420 1.00 16.03 284 PHE B CA 1
ATOM 1512 C C . PHE B 1 15 ? 10.728 55.916 21.723 1.00 16.81 284 PHE B C 1
ATOM 1513 O O . PHE B 1 15 ? 10.761 57.014 22.277 1.00 18.82 284 PHE B O 1
ATOM 1521 N N . PRO B 1 16 ? 11.355 54.838 22.219 1.00 15.11 285 PRO B N 1
ATOM 1522 C CA . PRO B 1 16 ? 12.242 55.008 23.374 1.00 14.55 285 PRO B CA 1
ATOM 1523 C C . PRO B 1 16 ? 13.458 55.816 22.928 1.00 15.44 285 PRO B C 1
ATOM 1524 O O . PRO B 1 16 ? 13.702 55.925 21.723 1.00 16.16 285 PRO B O 1
ATOM 1528 N N . PRO B 1 17 ? 14.223 56.371 23.883 1.00 15.35 286 PRO B N 1
ATOM 1529 C CA . PRO B 1 17 ? 15.349 57.242 23.527 1.00 15.12 286 PRO B CA 1
ATOM 1530 C C . PRO B 1 17 ? 16.365 56.594 22.568 1.00 15.04 286 PRO B C 1
ATOM 1531 O O . PRO B 1 17 ? 16.911 57.289 21.714 1.00 15.56 286 PRO B O 1
ATOM 1535 N N . CYS B 1 18 ? 16.606 55.292 22.695 1.00 15.15 287 CYS B N 1
ATOM 1536 C CA . CYS B 1 18 ? 17.567 54.614 21.824 1.00 17.04 287 CYS B CA 1
ATOM 1537 C C . CYS B 1 18 ? 17.150 54.684 20.349 1.00 16.96 287 CYS B C 1
ATOM 1538 O O . CYS B 1 18 ? 18.001 54.792 19.468 1.00 21.56 287 CYS B O 1
ATOM 1541 N N . MET B 1 19 ? 15.849 54.616 20.080 1.00 15.02 288 MET B N 1
ATOM 1542 C CA . MET B 1 19 ? 15.374 54.634 18.703 1.00 14.34 288 MET B CA 1
ATOM 1543 C C . MET B 1 19 ? 15.073 56.047 18.217 1.00 15.46 288 MET B C 1
ATOM 1544 O O . MET B 1 19 ? 15.246 56.361 17.034 1.00 16.13 288 MET B O 1
ATOM 1549 N N . ARG B 1 20 ? 14.618 56.894 19.133 1.00 16.34 289 ARG B N 1
ATOM 1550 C CA . ARG B 1 20 ? 14.385 58.293 18.818 1.00 17.42 289 ARG B CA 1
ATOM 1551 C C . ARG B 1 20 ? 15.663 58.940 18.292 1.00 17.47 289 ARG B C 1
ATOM 1552 O O . ARG B 1 20 ? 15.636 59.672 17.297 1.00 18.93 289 ARG B O 1
ATOM 1560 N N . GLN B 1 21 ? 16.785 58.663 18.948 1.00 16.85 290 GLN B N 1
ATOM 1561 C CA . GLN B 1 21 ? 18.063 59.233 18.528 1.00 18.91 290 GLN B CA 1
ATOM 1562 C C . GLN B 1 21 ? 18.495 58.706 17.168 1.00 18.97 290 GLN B C 1
ATOM 1563 O O . GLN B 1 21 ? 19.139 59.422 16.403 1.00 20.31 290 GLN B O 1
ATOM 1569 N N . LEU B 1 22 ? 18.155 57.458 16.854 1.00 19.14 291 LEU B N 1
ATOM 1570 C CA . LEU B 1 22 ? 18.543 56.906 15.556 1.00 18.44 291 LEU B CA 1
ATOM 1571 C C . LEU B 1 22 ? 17.699 57.497 14.437 1.00 19.85 291 LEU B C 1
ATOM 1572 O O . LEU B 1 22 ? 18.211 57.797 13.362 1.00 20.61 291 LEU B O 1
ATOM 1577 N N . HIS B 1 23 ? 16.408 57.672 14.688 1.00 18.87 292 HIS B N 1
ATOM 1578 C CA . HIS B 1 23 ? 15.561 58.316 13.694 1.00 20.88 292 HIS B CA 1
ATOM 1579 C C . HIS B 1 23 ? 16.053 59.736 13.410 1.00 21.56 292 HIS B C 1
ATOM 1580 O O . HIS B 1 23 ? 16.169 60.147 12.256 1.00 21.16 292 HIS B O 1
ATOM 1587 N N . LYS B 1 24 ? 16.353 60.489 14.460 1.00 21.13 293 LYS B N 1
ATOM 1588 C CA A LYS B 1 24 ? 16.830 61.858 14.293 0.47 22.32 293 LYS B CA 1
ATOM 1589 C CA B LYS B 1 24 ? 16.828 61.857 14.292 0.53 22.93 293 LYS B CA 1
ATOM 1590 C C . LYS B 1 24 ? 18.138 61.898 13.505 1.00 22.62 293 LYS B C 1
ATOM 1591 O O . LYS B 1 24 ? 18.303 62.708 12.582 1.00 23.73 293 LYS B O 1
ATOM 1602 N N . ALA B 1 25 ? 19.071 61.024 13.865 1.00 21.66 294 ALA B N 1
ATOM 1603 C CA . ALA B 1 25 ? 20.357 60.970 13.171 1.00 2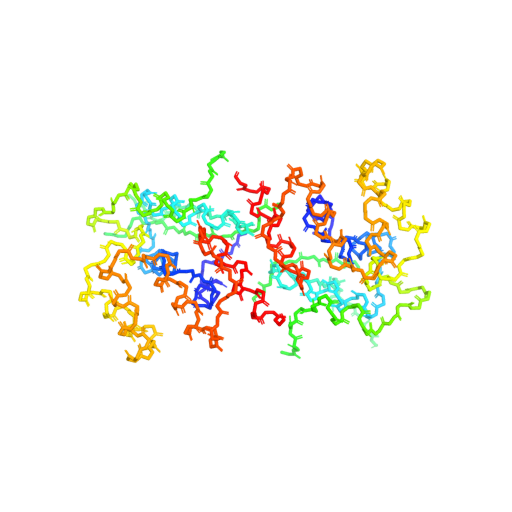2.75 294 ALA B CA 1
ATOM 1604 C C . ALA B 1 25 ? 20.198 60.609 11.693 1.00 23.26 294 ALA B C 1
ATOM 1605 O O . ALA B 1 25 ? 20.841 61.212 10.832 1.00 24.94 294 ALA B O 1
ATOM 1607 N N . LEU B 1 26 ? 19.347 59.626 11.397 1.00 23.54 295 LEU B N 1
ATOM 1608 C CA . LEU B 1 26 ? 19.120 59.221 10.010 1.00 23.60 295 LEU B CA 1
ATOM 1609 C C . LEU B 1 26 ? 18.519 60.390 9.237 1.00 25.32 295 LEU B C 1
ATOM 1610 O O . LEU B 1 26 ? 18.901 60.653 8.092 1.00 25.67 295 LEU B O 1
ATOM 1615 N N . ARG B 1 27 ? 17.593 61.106 9.872 1.00 26.40 296 ARG B N 1
ATOM 1616 C CA . ARG B 1 27 ? 16.950 62.250 9.228 1.00 28.02 296 ARG B CA 1
ATOM 1617 C C . ARG B 1 27 ? 17.947 63.374 8.972 1.00 28.52 296 ARG B C 1
ATOM 1618 O O . ARG B 1 27 ? 17.925 64.012 7.921 1.00 29.50 296 ARG B O 1
ATOM 1626 N N . GLU B 1 28 ? 18.826 63.613 9.936 1.00 29.31 297 GLU B N 1
ATOM 1627 C CA . GLU B 1 28 ? 19.783 64.707 9.822 1.00 30.12 297 GLU B CA 1
ATOM 1628 C C . GLU B 1 28 ? 21.017 64.363 8.982 1.00 29.56 297 GLU B C 1
ATOM 1629 O O . GLU B 1 28 ? 21.531 65.213 8.245 1.00 32.70 297 GLU B O 1
ATOM 1635 N N . ASN B 1 29 ? 21.485 63.122 9.078 1.00 28.83 298 ASN B N 1
ATOM 1636 C CA . ASN B 1 29 ? 22.733 62.721 8.422 1.00 29.49 298 ASN B CA 1
ATOM 1637 C C . ASN B 1 29 ? 22.531 62.051 7.067 1.00 30.11 298 ASN B C 1
ATOM 1638 O O . ASN B 1 29 ? 23.484 61.892 6.298 1.00 30.09 298 ASN B O 1
ATOM 1643 N N . HIS B 1 30 ? 21.292 61.649 6.797 1.00 29.47 299 HIS B N 1
ATOM 1644 C CA . HIS B 1 30 ? 20.933 60.937 5.572 1.00 31.06 299 HIS B CA 1
ATOM 1645 C C . HIS B 1 30 ? 21.667 59.609 5.419 1.00 30.18 299 HIS B C 1
ATOM 1646 O O . HIS B 1 30 ? 21.817 59.088 4.314 1.00 33.20 299 HIS B O 1
ATOM 1653 N N . HIS B 1 31 ? 22.112 59.060 6.539 1.00 28.22 300 HIS B N 1
ATOM 1654 C CA . HIS B 1 31 ? 22.804 57.782 6.550 1.00 28.04 300 HIS B CA 1
ATOM 1655 C C . HIS B 1 31 ? 22.979 57.327 7.995 1.00 27.52 300 HIS B C 1
ATOM 1656 O O . HIS B 1 31 ? 23.010 58.153 8.907 1.00 28.48 300 HIS B O 1
ATOM 1663 N N . LEU B 1 32 ? 23.062 56.015 8.197 1.00 25.41 301 LEU B N 1
ATOM 1664 C CA . LEU B 1 32 ? 23.483 55.452 9.474 1.00 22.93 301 LEU B CA 1
ATOM 1665 C C . LEU B 1 32 ? 24.494 54.360 9.180 1.00 24.12 301 LEU B C 1
ATOM 1666 O O . LEU B 1 32 ? 24.340 53.622 8.205 1.00 25.67 301 LEU B O 1
ATOM 1671 N N . ARG B 1 33 ? 25.528 54.252 10.007 1.00 24.23 302 ARG B N 1
ATOM 1672 C CA . ARG B 1 33 ? 26.425 53.113 9.907 1.00 25.09 302 ARG B CA 1
ATOM 1673 C C . ARG B 1 33 ? 25.661 51.840 10.241 1.00 25.45 302 ARG B C 1
ATOM 1674 O O . ARG B 1 33 ? 24.528 51.896 10.735 1.00 25.32 302 ARG B O 1
ATOM 1682 N N . HIS B 1 34 ? 26.283 50.697 9.976 1.00 24.60 303 HIS B N 1
ATOM 1683 C CA . HIS B 1 34 ? 25.603 49.411 10.081 1.00 25.74 303 HIS B CA 1
ATOM 1684 C C . HIS B 1 34 ? 24.964 49.162 11.447 1.00 24.14 303 HIS B C 1
ATOM 1685 O O . HIS B 1 34 ? 23.826 48.714 11.526 1.00 22.81 303 HIS B O 1
ATOM 1692 N N . GLY B 1 35 ? 25.696 49.444 12.519 1.00 23.01 304 GLY B N 1
ATOM 1693 C CA . GLY B 1 35 ? 25.167 49.231 13.856 1.00 22.23 304 GLY B CA 1
ATOM 1694 C C . GLY B 1 35 ? 23.850 49.947 14.087 1.00 20.67 304 GLY B C 1
ATOM 1695 O O . GLY B 1 35 ? 22.936 49.399 14.708 1.00 20.61 304 GLY B O 1
ATOM 1696 N N . GLY B 1 36 ? 23.754 51.174 13.588 1.00 19.77 305 GLY B N 1
ATOM 1697 C CA . GLY B 1 36 ? 22.539 51.961 13.701 1.00 18.51 305 GLY B CA 1
ATOM 1698 C C . GLY B 1 36 ? 21.446 51.484 12.758 1.00 19.51 305 GLY B C 1
ATOM 1699 O O . GLY B 1 36 ? 20.275 51.433 13.133 1.00 19.55 305 GLY B O 1
ATOM 1700 N N . ARG B 1 37 ? 21.816 51.137 11.529 1.00 19.65 306 ARG B N 1
ATOM 1701 C CA . ARG B 1 37 ? 20.833 50.583 10.595 1.00 19.34 306 ARG B CA 1
ATOM 1702 C C . ARG B 1 37 ? 20.203 49.317 11.165 1.00 19.49 306 ARG B C 1
ATOM 1703 O O . ARG B 1 37 ? 19.003 49.097 11.026 1.00 19.09 306 ARG B O 1
ATOM 1711 N N . MET B 1 38 ? 21.013 48.483 11.812 1.00 18.32 307 MET B N 1
ATOM 1712 C CA . MET B 1 38 ? 20.501 47.244 12.378 1.00 19.06 307 MET B CA 1
ATOM 1713 C C . MET B 1 38 ? 19.595 47.519 13.569 1.00 18.34 307 MET B C 1
ATOM 1714 O O . MET B 1 38 ? 18.480 47.015 13.625 1.00 18.10 307 MET B O 1
ATOM 1719 N N . GLN B 1 39 ? 20.071 48.310 14.526 1.00 17.40 308 GLN B N 1
ATOM 1720 C CA . GLN B 1 39 ? 19.268 48.582 15.714 1.00 15.80 308 GLN B CA 1
ATOM 1721 C C . GLN B 1 39 ? 17.931 49.226 15.342 1.00 17.02 308 GLN B C 1
ATOM 1722 O O . GLN B 1 39 ? 16.867 48.794 15.811 1.00 17.23 308 GLN B O 1
ATOM 1728 N N . TYR B 1 40 ? 17.980 50.254 14.496 1.00 15.91 309 TYR B N 1
ATOM 1729 C CA . TYR B 1 40 ? 16.767 50.985 14.135 1.00 17.27 309 TYR B CA 1
ATOM 1730 C C . TYR B 1 40 ? 15.917 50.200 13.125 1.00 17.00 309 TYR B C 1
ATOM 1731 O O . TYR B 1 40 ? 14.696 50.136 13.255 1.00 16.62 309 TYR B O 1
ATOM 1740 N N . GLY B 1 41 ? 16.562 49.589 12.134 1.00 17.14 310 GLY B N 1
ATOM 1741 C CA . GLY B 1 41 ? 15.832 48.825 11.126 1.00 17.78 310 GLY B CA 1
ATOM 1742 C C . GLY B 1 41 ? 15.038 47.666 11.717 1.00 17.64 310 GLY B C 1
ATOM 1743 O O . GLY B 1 41 ? 13.879 47.429 11.359 1.00 17.66 310 GLY B O 1
ATOM 1744 N N . LEU B 1 42 ? 15.657 46.928 12.632 1.00 16.23 311 LEU B N 1
ATOM 1745 C CA . LEU B 1 42 ? 14.966 45.805 13.269 1.00 16.20 311 LEU B CA 1
ATOM 1746 C C . LEU B 1 42 ? 13.826 46.269 14.176 1.00 16.70 311 LEU B C 1
ATOM 1747 O O . LEU B 1 42 ? 12.789 45.616 14.252 1.00 16.73 311 LEU B O 1
ATOM 1752 N N . PHE B 1 43 ? 14.029 47.384 14.869 1.00 15.69 312 PHE B N 1
ATOM 1753 C CA . PHE B 1 43 ? 12.978 47.977 15.686 1.00 15.18 312 PHE B CA 1
ATOM 1754 C C . PHE B 1 43 ? 11.767 48.318 14.810 1.00 16.70 312 PHE B C 1
ATOM 1755 O O . PHE B 1 43 ? 10.629 48.003 15.154 1.00 16.58 312 PHE B O 1
ATOM 1763 N N . LEU B 1 44 ? 12.021 48.944 13.666 1.00 15.97 313 LEU B N 1
ATOM 1764 C CA . LEU B 1 44 ? 10.939 49.306 12.768 1.00 16.80 313 LEU B CA 1
ATOM 1765 C C . LEU B 1 44 ? 10.256 48.047 12.254 1.00 19.08 313 LEU B C 1
ATOM 1766 O O . LEU B 1 44 ? 9.040 48.005 12.146 1.00 20.11 313 LEU B O 1
ATOM 1771 N N . LYS B 1 45 ? 11.030 47.012 11.941 1.00 17.68 314 LYS B N 1
ATOM 1772 C CA . LYS B 1 45 ? 10.424 45.766 11.482 1.00 20.70 314 LYS B CA 1
ATOM 1773 C C . LYS B 1 45 ? 9.455 45.238 12.535 1.00 20.39 314 LYS B C 1
ATOM 1774 O O . LYS B 1 45 ? 8.400 44.688 12.202 1.00 20.91 314 LYS B O 1
ATOM 1780 N N . GLY B 1 46 ? 9.815 45.414 13.806 1.00 19.45 315 GLY B N 1
ATOM 1781 C CA . GLY B 1 46 ? 8.973 44.978 14.910 1.00 20.96 315 GLY B CA 1
ATOM 1782 C C . GLY B 1 46 ? 7.671 45.751 15.025 1.00 22.69 315 GLY B C 1
ATOM 1783 O O . GLY B 1 46 ? 6.730 45.303 15.688 1.00 24.52 315 GLY B O 1
ATOM 1784 N N . ILE B 1 47 ? 7.609 46.917 14.389 1.00 21.66 316 ILE B N 1
ATOM 1785 C CA . ILE B 1 47 ? 6.374 47.695 14.380 1.00 22.30 316 ILE B CA 1
ATOM 1786 C C . ILE B 1 47 ? 5.639 47.541 13.051 1.00 25.66 316 ILE B C 1
ATOM 1787 O O . ILE B 1 47 ? 4.590 48.142 12.835 1.00 29.69 316 ILE B O 1
ATOM 1796 N N . GLY B 1 48 ? 6.188 46.707 12.174 1.00 24.88 317 GLY B N 1
ATOM 1797 C CA . GLY B 1 48 ? 5.545 46.388 10.910 1.00 24.76 317 GLY B CA 1
ATOM 1798 C C . GLY B 1 48 ? 5.961 47.306 9.776 1.00 25.19 317 GLY B C 1
ATOM 1799 O O . GLY B 1 48 ? 5.220 47.485 8.812 1.00 27.52 317 GLY B O 1
ATOM 1800 N N . LEU B 1 49 ? 7.156 47.877 9.884 1.00 23.29 318 LEU B N 1
ATOM 1801 C CA . LEU B 1 49 ? 7.667 48.772 8.852 1.00 22.34 318 LEU B CA 1
ATOM 1802 C C . LEU B 1 49 ? 9.029 48.337 8.342 1.00 22.55 318 LEU B C 1
ATOM 1803 O O . LEU B 1 49 ? 9.872 47.882 9.111 1.00 23.54 318 LEU B O 1
ATOM 1808 N N . THR B 1 50 ? 9.242 48.512 7.043 1.00 21.41 319 THR B N 1
ATOM 1809 C CA . THR B 1 50 ? 10.520 48.192 6.426 1.00 21.60 319 THR B CA 1
ATOM 1810 C C . THR B 1 50 ? 11.273 49.461 6.057 1.00 22.71 319 THR B C 1
ATOM 1811 O O . THR B 1 50 ? 10.773 50.294 5.293 1.00 24.18 319 THR B O 1
ATOM 1815 N N . LEU B 1 51 ? 12.481 49.591 6.599 1.00 20.78 320 LEU B N 1
ATOM 1816 C CA . LEU B 1 51 ? 13.371 50.701 6.295 1.00 19.13 320 LEU B CA 1
ATOM 1817 C C . LEU B 1 51 ? 14.265 50.307 5.126 1.00 18.75 320 LEU B C 1
ATOM 1818 O O . LEU B 1 51 ? 14.934 49.270 5.163 1.00 18.91 320 LEU B O 1
ATOM 1823 N N . GLU B 1 52 ? 14.270 51.123 4.078 1.00 20.59 321 GLU B N 1
ATOM 1824 C CA . GLU B 1 52 ? 15.067 50.807 2.905 1.00 22.04 321 GLU B CA 1
ATOM 1825 C C . GLU B 1 52 ? 15.483 52.063 2.157 1.00 23.84 321 GLU B C 1
ATOM 1826 O O . GLU B 1 52 ? 14.908 53.126 2.342 1.00 25.37 321 GLU B O 1
ATOM 1832 N N . GLN B 1 53 ? 16.492 51.930 1.306 1.00 25.38 322 GLN B N 1
ATOM 1833 C CA . GLN B 1 53 ? 16.985 53.052 0.526 1.00 27.72 322 GLN B CA 1
ATOM 1834 C C . GLN B 1 53 ? 16.522 52.885 -0.917 1.00 28.06 322 GLN B C 1
ATOM 1835 O O . GLN B 1 53 ? 16.732 51.837 -1.519 1.00 28.67 322 GLN B O 1
ATOM 1841 N N . ALA B 1 54 ? 15.867 53.909 -1.458 1.00 27.20 323 ALA B N 1
ATOM 1842 C CA . ALA B 1 54 ? 15.358 53.853 -2.825 1.00 28.34 323 ALA B CA 1
ATOM 1843 C C . ALA B 1 54 ? 16.486 54.045 -3.825 1.00 29.13 323 ALA B C 1
ATOM 1844 O O . ALA B 1 54 ? 17.289 54.965 -3.691 1.00 31.13 323 ALA B O 1
ATOM 1846 N N . LEU B 1 55 ? 16.544 53.164 -4.820 1.00 26.91 324 LEU B N 1
ATOM 1847 C CA . LEU B 1 55 ? 17.538 53.256 -5.885 1.00 25.72 324 LEU B CA 1
ATOM 1848 C C . LEU B 1 55 ? 16.842 53.468 -7.217 1.00 24.83 324 LEU B C 1
ATOM 1849 O O . LEU B 1 55 ? 15.613 53.452 -7.298 1.00 25.78 324 LEU B O 1
ATOM 1854 N N . GLN B 1 56 ? 17.635 53.660 -8.262 1.00 25.04 325 GLN B N 1
ATOM 1855 C CA . GLN B 1 56 ? 17.104 53.846 -9.608 1.00 25.28 325 GLN B CA 1
ATOM 1856 C C . GLN B 1 56 ? 17.479 52.665 -10.502 1.00 24.20 325 GLN B C 1
ATOM 1857 O O . GLN B 1 56 ? 18.650 52.492 -10.855 1.00 24.28 325 GLN B O 1
ATOM 1863 N N . PHE B 1 57 ? 16.490 51.853 -10.874 1.00 21.84 326 PHE B N 1
ATOM 1864 C CA . PHE B 1 57 ? 16.786 50.594 -11.557 1.00 21.44 326 PHE B CA 1
ATOM 1865 C C . PHE B 1 57 ? 17.501 50.785 -12.888 1.00 22.70 326 PHE B C 1
ATOM 1866 O O . PHE B 1 57 ? 18.230 49.893 -13.335 1.00 23.68 326 PHE B O 1
ATOM 1874 N N . TRP B 1 58 ? 17.299 51.942 -13.511 1.00 23.19 327 TRP B N 1
ATOM 1875 C CA . TRP B 1 58 ? 17.831 52.187 -14.851 1.00 24.14 327 TRP B CA 1
ATOM 1876 C C . TRP B 1 58 ? 19.272 52.685 -14.829 1.00 27.01 327 TRP B C 1
ATOM 1877 O O . TRP B 1 58 ? 19.884 52.878 -15.881 1.00 27.82 327 TRP B O 1
ATOM 1888 N N . LYS B 1 59 ? 19.811 52.895 -13.634 1.00 28.40 328 LYS B N 1
ATOM 1889 C CA . LYS B 1 59 ? 21.212 53.286 -13.485 1.00 32.37 328 LYS B CA 1
ATOM 1890 C C . LYS B 1 59 ? 22.109 52.063 -13.341 1.00 33.48 328 LYS B C 1
ATOM 1891 O O . LYS B 1 59 ? 21.832 51.169 -12.543 1.00 30.88 328 LYS B O 1
ATOM 1897 N N . GLN B 1 60 ? 23.188 52.037 -14.116 1.00 37.53 329 GLN B N 1
ATOM 1898 C CA . GLN B 1 60 ? 24.147 50.945 -14.067 1.00 44.66 329 GLN B CA 1
ATOM 1899 C C . GLN B 1 60 ? 24.993 51.078 -12.802 1.00 49.04 329 GLN B C 1
ATOM 1900 O O . GLN B 1 60 ? 25.352 52.186 -12.408 1.00 51.45 329 GLN B O 1
ATOM 1906 N N . GLU B 1 61 ? 25.285 49.958 -12.147 1.00 49.72 330 GLU B N 1
ATOM 1907 C CA . GLU B 1 61 ? 26.179 49.981 -10.992 1.00 52.60 330 GLU B CA 1
ATOM 1908 C C . GLU B 1 61 ? 27.628 49.778 -11.430 1.00 57.07 330 GLU B C 1
ATOM 1909 O O . GLU B 1 61 ? 28.553 50.287 -10.798 1.00 58.33 330 GLU B O 1
ATOM 1915 N N . PHE B 1 62 ? 27.816 49.032 -12.516 1.00 60.20 331 PHE B N 1
ATOM 1916 C CA . PHE B 1 62 ? 29.150 48.757 -13.037 1.00 63.11 331 PHE B CA 1
ATOM 1917 C C . PHE B 1 62 ? 29.222 49.014 -14.537 1.00 65.47 331 PHE B C 1
ATOM 1918 O O . PHE B 1 62 ? 28.715 48.227 -15.334 1.00 67.54 331 PHE B O 1
ATOM 1926 N N . SER B 1 77 ? 18.283 58.128 -0.636 1.00 43.49 346 SER B N 1
ATOM 1927 C CA . SER B 1 77 ? 17.091 58.518 0.114 1.00 41.28 346 SER B CA 1
ATOM 1928 C C . SER B 1 77 ? 16.411 57.334 0.807 1.00 37.65 346 SER B C 1
ATOM 1929 O O . SER B 1 77 ? 16.096 56.321 0.183 1.00 34.95 346 SER B O 1
ATOM 1932 N N . TYR B 1 78 ? 16.180 57.478 2.106 1.00 35.68 347 TYR B N 1
ATOM 1933 C CA . TYR B 1 78 ? 15.580 56.410 2.896 1.00 34.61 347 TYR B CA 1
ATOM 1934 C C . TYR B 1 78 ? 14.051 56.476 2.930 1.00 34.58 347 TYR B C 1
ATOM 1935 O O . TYR B 1 78 ? 13.462 57.547 3.086 1.00 37.65 347 TYR B O 1
ATOM 1944 N N . ASN B 1 79 ? 13.421 55.316 2.785 1.00 32.50 348 ASN B N 1
ATOM 1945 C CA . ASN B 1 79 ? 11.970 55.193 2.804 1.00 33.43 348 ASN B CA 1
ATOM 1946 C C . ASN B 1 79 ? 11.505 54.228 3.884 1.00 31.26 348 ASN B C 1
ATOM 1947 O O . ASN B 1 79 ? 12.247 53.342 4.301 1.00 28.54 348 ASN B O 1
ATOM 1952 N N . ILE B 1 80 ? 10.265 54.400 4.326 1.00 31.71 349 ILE B N 1
ATOM 1953 C CA . ILE B 1 80 ? 9.600 53.384 5.128 1.00 32.31 349 ILE B CA 1
ATOM 1954 C C . ILE B 1 80 ? 8.332 52.931 4.425 1.00 35.85 349 ILE B C 1
ATOM 1955 O O . ILE B 1 80 ? 7.633 53.723 3.783 1.00 40.00 349 ILE B O 1
ATOM 1960 N N . ARG B 1 81 ? 8.039 51.645 4.534 1.00 34.17 350 ARG B N 1
ATOM 1961 C CA . ARG B 1 81 ? 6.799 51.129 3.994 1.00 34.30 350 ARG B CA 1
ATOM 1962 C C . ARG B 1 81 ? 6.313 49.995 4.866 1.00 33.69 350 ARG B C 1
ATOM 1963 O O . A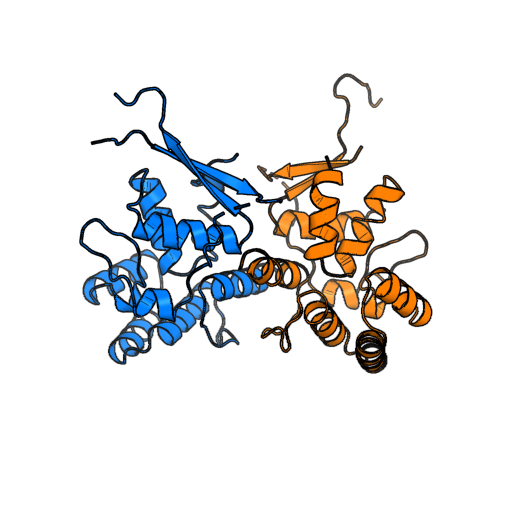RG B 1 81 ? 7.079 49.430 5.651 1.00 32.94 350 ARG B O 1
ATOM 1971 N N . HIS B 1 82 ? 5.029 49.687 4.751 1.00 34.22 351 HIS B N 1
ATOM 1972 C CA . HIS B 1 82 ? 4.486 48.510 5.392 1.00 38.15 351 HIS B CA 1
ATOM 1973 C C . HIS B 1 82 ? 5.323 47.348 4.905 1.00 39.95 351 HIS B C 1
ATOM 1974 O O . HIS B 1 82 ? 5.680 47.285 3.727 1.00 39.32 351 HIS B O 1
ATOM 1987 N N . SER B 1 83 ? 5.656 46.430 5.799 1.00 40.26 352 SER B N 1
ATOM 1988 C CA . SER B 1 83 ? 6.365 45.234 5.373 1.00 42.32 352 SER B CA 1
ATOM 1989 C C . SER B 1 83 ? 5.448 44.375 4.510 1.00 45.61 352 SER B C 1
ATOM 1990 O O . SER B 1 83 ? 4.230 44.395 4.687 1.00 47.72 352 SER B O 1
ATOM 1993 N N . PHE B 1 84 ? 6.029 43.639 3.566 1.00 46.44 353 PHE B N 1
ATOM 1994 C CA . PHE B 1 84 ? 5.248 42.789 2.671 1.00 48.57 353 PHE B CA 1
ATOM 1995 C C . PHE B 1 84 ? 4.977 41.425 3.301 1.00 51.66 353 PHE B C 1
ATOM 1996 O O . PHE B 1 84 ? 5.618 41.047 4.285 1.00 53.79 353 PHE B O 1
ATOM 2004 N N . ARG B 1 90 ? 15.193 35.698 4.589 1.00 52.61 359 ARG B N 1
ATOM 2005 C CA . ARG B 1 90 ? 16.458 36.169 4.038 1.00 52.49 359 ARG B CA 1
ATOM 2006 C C . ARG B 1 90 ? 17.414 36.636 5.126 1.00 52.32 359 ARG B C 1
ATOM 2007 O O . ARG B 1 90 ? 18.630 36.624 4.942 1.00 52.87 359 ARG B O 1
ATOM 2015 N N . THR B 1 91 ? 16.858 37.063 6.253 1.00 50.21 360 THR B N 1
ATOM 2016 C CA . THR B 1 91 ? 17.664 37.488 7.389 1.00 48.51 360 THR B CA 1
ATOM 2017 C C . THR B 1 91 ? 16.846 37.338 8.662 1.00 47.36 360 THR B C 1
ATOM 2018 O O . THR B 1 91 ? 15.624 37.206 8.606 1.00 48.06 360 THR B O 1
ATOM 2022 N N . ASP B 1 92 ? 17.524 37.351 9.805 1.00 46.53 361 ASP B N 1
ATOM 2023 C CA . ASP B 1 92 ? 16.854 37.246 11.100 1.00 45.13 361 ASP B CA 1
ATOM 2024 C C . ASP B 1 92 ? 16.326 38.608 11.532 1.00 40.55 361 ASP B C 1
ATOM 2025 O O . ASP B 1 92 ? 17.098 39.492 11.904 1.00 39.34 361 ASP B O 1
ATOM 2030 N N . TYR B 1 93 ? 15.010 38.778 11.485 1.00 37.12 362 TYR B N 1
ATOM 2031 C CA . TYR B 1 93 ? 14.420 40.081 11.775 1.00 35.42 362 TYR B CA 1
ATOM 2032 C C . TYR B 1 93 ? 14.079 40.307 13.250 0.67 32.61 362 TYR B C 1
ATOM 2033 O O . TYR B 1 93 ? 13.339 41.237 13.571 0.68 31.41 362 TYR B O 1
ATOM 2042 N N . THR B 1 94 ? 14.620 39.473 14.140 1.00 31.83 363 THR B N 1
ATOM 2043 C CA . THR B 1 94 ? 14.360 39.612 15.580 1.00 30.98 363 THR B CA 1
ATOM 2044 C C . THR B 1 94 ? 14.973 40.893 16.150 1.00 27.26 363 THR B C 1
ATOM 2045 O O . THR B 1 94 ? 16.189 41.043 16.187 1.00 28.27 363 THR B O 1
ATOM 2049 N N . PRO B 1 95 ? 14.121 41.818 16.604 1.00 24.93 364 PRO B N 1
ATOM 2050 C CA . PRO B 1 95 ? 14.561 43.128 17.097 1.00 21.70 364 PRO B CA 1
ATOM 2051 C C . PRO B 1 95 ? 15.384 43.009 18.377 1.00 20.46 364 PRO B C 1
ATOM 2052 O O . PRO B 1 95 ? 15.110 42.135 19.207 1.00 22.22 364 PRO B O 1
ATOM 2056 N N . PHE B 1 96 ? 16.363 43.897 18.538 1.00 17.55 365 PHE B N 1
ATOM 2057 C CA . PHE B 1 96 ? 17.241 43.890 19.705 1.00 17.25 365 PHE B CA 1
ATOM 2058 C C . PHE B 1 96 ? 16.508 44.194 21.007 1.00 17.58 365 PHE B C 1
ATOM 2059 O O . PHE B 1 96 ? 15.688 45.107 21.062 1.00 18.31 365 PHE B O 1
ATOM 2067 N N . SER B 1 97 ? 16.859 43.464 22.063 1.00 17.84 366 SER B N 1
ATOM 2068 C CA . SER B 1 97 ? 16.365 43.744 23.410 1.00 17.59 366 SER B CA 1
ATOM 2069 C C . SER B 1 97 ? 17.191 44.831 24.091 1.00 16.60 366 SER B C 1
ATOM 2070 O O . SER B 1 97 ? 18.255 45.223 23.598 1.00 17.54 366 SER B O 1
ATOM 2073 N N . CYS B 1 98 ? 16.719 45.309 25.238 1.00 15.06 367 CYS B N 1
ATOM 2074 C CA . CYS B 1 98 ? 17.472 46.322 25.991 1.00 16.13 367 CYS B CA 1
ATOM 2075 C C . CYS B 1 98 ? 18.854 45.807 26.370 1.00 18.22 367 CYS B C 1
ATOM 2076 O O . CYS B 1 98 ? 19.855 46.521 26.244 1.00 18.79 367 CYS B O 1
ATOM 2079 N N . LEU B 1 99 ? 18.919 44.572 26.851 1.00 18.43 368 LEU B N 1
ATOM 2080 C CA . LEU B 1 99 ? 20.213 44.040 27.272 1.00 20.81 368 LEU B CA 1
ATOM 2081 C C . LEU B 1 99 ? 21.167 43.819 26.098 1.00 20.46 368 LEU B C 1
ATOM 2082 O O . LEU B 1 99 ? 22.376 44.004 26.239 1.00 21.44 368 LEU B O 1
ATOM 2087 N N . LYS B 1 100 ? 20.641 43.449 24.935 1.00 20.72 369 LYS B N 1
ATOM 2088 C CA . LYS B 1 100 ? 21.508 43.355 23.759 1.00 22.19 369 LYS B CA 1
ATOM 2089 C C . LYS B 1 100 ? 22.105 44.721 23.431 1.00 21.17 369 LYS B C 1
ATOM 2090 O O . LYS B 1 100 ? 23.298 44.844 23.142 1.00 21.77 369 LYS B O 1
ATOM 2096 N N . ILE B 1 101 ? 21.269 45.752 23.491 1.00 18.80 370 ILE B N 1
ATOM 2097 C CA . ILE B 1 101 ? 21.718 47.111 23.192 1.00 17.43 370 ILE B CA 1
ATOM 2098 C C . ILE B 1 101 ? 22.681 47.666 24.257 1.00 17.89 370 ILE B C 1
ATOM 2099 O O . ILE B 1 101 ? 23.709 48.279 23.943 1.00 18.62 370 ILE B O 1
ATOM 2104 N N . ILE B 1 102 ? 22.351 47.438 25.519 1.00 17.87 371 ILE B N 1
ATOM 2105 C CA . ILE B 1 102 ? 23.136 47.978 26.625 1.00 17.89 371 ILE B CA 1
ATOM 2106 C C . ILE B 1 102 ? 24.495 47.285 26.784 1.00 19.49 371 ILE B C 1
ATOM 2107 O O . ILE B 1 102 ? 25.507 47.942 27.037 1.00 20.73 371 ILE B O 1
ATOM 2112 N N . LEU B 1 103 ? 24.524 45.967 26.615 1.00 19.90 372 LEU B N 1
ATOM 2113 C CA . LEU B 1 103 ? 25.713 45.189 26.966 1.00 22.42 372 LEU B CA 1
ATOM 2114 C C . LEU B 1 103 ? 26.674 44.940 25.806 1.00 25.62 372 LEU B C 1
ATOM 2115 O O . LEU B 1 103 ? 27.816 44.554 26.020 1.00 28.41 372 LEU B O 1
ATOM 2120 N N . SER B 1 104 ? 26.227 45.154 24.577 1.00 27.10 373 SER B N 1
ATOM 2121 C CA . SER B 1 104 ? 27.087 44.849 23.448 1.00 31.01 373 SER B CA 1
ATOM 2122 C C . SER B 1 104 ? 27.267 46.041 22.513 1.00 32.29 373 SER B C 1
ATOM 2123 O O . SER B 1 104 ? 26.501 47.004 22.565 1.00 33.94 373 SER B O 1
ATOM 2126 N N . ASN B 1 105 ? 28.306 45.972 21.684 1.00 32.81 374 ASN B N 1
ATOM 2127 C CA A ASN B 1 105 ? 28.549 46.959 20.633 0.53 33.01 374 ASN B CA 1
ATOM 2128 C CA B ASN B 1 105 ? 28.510 46.958 20.628 0.47 32.49 374 ASN B CA 1
ATOM 2129 C C . ASN B 1 105 ? 28.477 48.410 21.106 1.00 30.48 374 ASN B C 1
ATOM 2130 O O . ASN B 1 105 ? 27.619 49.179 20.663 1.00 28.60 374 ASN B O 1
ATOM 2139 N N . PRO B 1 106 ? 29.399 48.795 22.007 1.00 29.23 375 PRO B N 1
ATOM 2140 C CA . PRO B 1 106 ? 29.458 50.194 22.449 1.00 26.80 375 PRO B CA 1
ATOM 2141 C C . PRO B 1 106 ? 29.721 51.087 21.244 1.00 24.22 375 PRO B C 1
ATOM 2142 O O . PRO B 1 106 ? 30.606 50.770 20.453 1.00 26.75 375 PRO B O 1
ATOM 2146 N N . PRO B 1 107 ? 28.978 52.192 21.107 1.00 21.02 376 PRO B N 1
ATOM 2147 C CA . PRO B 1 107 ? 29.134 53.014 19.900 1.00 19.91 376 PRO B CA 1
ATOM 2148 C C . PRO B 1 107 ? 30.443 53.797 19.878 1.00 21.32 376 PRO B C 1
ATOM 2149 O O . PRO B 1 107 ? 30.837 54.405 20.879 1.00 21.84 376 PRO B O 1
ATOM 2153 N N . SER B 1 108 ? 31.113 53.776 18.733 1.00 22.59 377 SER B N 1
ATOM 2154 C CA . SER B 1 108 ? 32.278 54.623 18.519 1.00 22.63 377 SER B CA 1
ATOM 2155 C C . SER B 1 108 ? 31.797 55.993 18.065 1.00 23.33 377 SER B C 1
ATOM 2156 O O . SER B 1 108 ? 30.598 56.193 17.874 1.00 23.32 377 SER B O 1
ATOM 2159 N N . GLN B 1 109 ? 32.714 56.947 17.904 1.00 23.66 378 GLN B N 1
ATOM 2160 C CA . GLN B 1 109 ? 32.299 58.235 17.387 1.00 23.94 378 GLN B CA 1
ATOM 2161 C C . GLN B 1 109 ? 31.818 57.965 15.974 1.00 28.85 378 GLN B C 1
ATOM 2162 O O . GLN B 1 109 ? 32.379 57.122 15.268 1.00 33.07 378 GLN B O 1
ATOM 2168 N N . GLY B 1 110 ? 30.774 58.651 15.551 1.00 28.51 379 GLY B N 1
ATOM 2169 C CA . GLY B 1 110 ? 30.236 58.374 14.229 1.00 25.41 379 GLY B CA 1
ATOM 2170 C C . GLY B 1 110 ? 29.157 57.302 14.234 1.00 24.89 379 GLY B C 1
ATOM 2171 O O . GLY B 1 110 ? 28.468 57.127 13.226 1.00 25.82 379 GLY B O 1
ATOM 2172 N N . ASP B 1 111 ? 29.021 56.574 15.346 1.00 24.06 380 ASP B N 1
ATOM 2173 C CA . ASP B 1 111 ? 27.881 55.664 15.560 1.00 22.13 380 ASP B CA 1
ATOM 2174 C C . ASP B 1 111 ? 26.812 56.381 16.379 1.00 21.97 380 ASP B C 1
ATOM 2175 O O . ASP B 1 111 ? 27.135 57.163 17.271 1.00 24.75 380 ASP B O 1
ATOM 2180 N N . TYR B 1 112 ? 25.545 56.094 16.102 1.00 19.45 381 TYR B N 1
ATOM 2181 C CA . TYR B 1 112 ? 24.446 56.696 16.851 1.00 21.56 381 TYR B CA 1
ATOM 2182 C C . TYR B 1 112 ? 23.590 55.641 17.558 1.00 21.34 381 TYR B C 1
ATOM 2183 O O . TYR B 1 112 ? 22.544 55.957 18.129 1.00 22.54 381 TYR B O 1
ATOM 2192 N N . HIS B 1 113 ? 24.045 54.393 17.533 1.00 20.57 382 HIS B N 1
ATOM 2193 C CA . HIS B 1 113 ? 23.311 53.310 18.176 1.00 20.36 382 HIS B CA 1
ATOM 2194 C C . HIS B 1 113 ? 23.625 53.233 19.667 1.00 19.78 382 HIS B C 1
ATOM 2195 O O . HIS B 1 113 ? 24.363 54.067 20.203 1.00 20.37 382 HIS B O 1
ATOM 2202 N N . GLY B 1 114 ? 23.071 52.226 20.331 1.00 18.04 383 GLY B N 1
ATOM 2203 C CA . GLY B 1 114 ? 23.266 52.070 21.766 1.00 15.84 383 GLY B CA 1
ATOM 2204 C C . GLY B 1 114 ? 22.057 52.526 22.574 1.00 16.12 383 GLY B C 1
ATOM 2205 O O . GLY B 1 114 ? 20.988 52.813 22.021 1.00 16.92 383 GLY B O 1
ATOM 2206 N N . CYS B 1 115 ? 22.232 52.580 23.892 1.00 14.70 384 CYS B N 1
ATOM 2207 C CA . CYS B 1 115 ? 21.183 53.017 24.811 1.00 14.33 384 CYS B CA 1
ATOM 2208 C C . CYS B 1 115 ? 21.660 54.290 25.483 1.00 15.07 384 CYS B C 1
ATOM 2209 O O . CYS B 1 115 ? 22.684 54.277 26.163 1.00 16.46 384 CYS B O 1
ATOM 2212 N N . PRO B 1 116 ? 20.943 55.404 25.283 1.00 14.87 385 PRO B N 1
ATOM 2213 C CA . PRO B 1 116 ? 21.469 56.673 25.804 1.00 15.28 385 PRO B CA 1
ATOM 2214 C C . PRO B 1 116 ? 21.647 56.675 27.326 1.00 15.06 385 PRO B C 1
ATOM 2215 O O . PRO B 1 116 ? 22.533 57.361 27.839 1.00 17.35 385 PRO B O 1
ATOM 2219 N N . PHE B 1 117 ? 20.830 55.919 28.050 1.00 14.99 386 PHE B N 1
ATOM 2220 C CA . PHE B 1 117 ? 20.978 55.878 29.505 1.00 14.51 386 PHE B CA 1
ATOM 2221 C C . PHE B 1 117 ? 22.311 55.250 29.921 1.00 15.56 386 PHE B C 1
ATOM 2222 O O . PHE B 1 117 ? 22.945 55.690 30.884 1.00 15.38 386 PHE B O 1
ATOM 2230 N N . ARG B 1 118 ? 22.730 54.238 29.172 1.00 16.62 387 ARG B N 1
ATOM 2231 C CA . ARG B 1 118 ? 24.019 53.584 29.359 1.00 17.36 387 ARG B CA 1
ATOM 2232 C C . ARG B 1 118 ? 25.177 54.312 28.669 1.00 17.11 387 ARG B C 1
ATOM 2233 O O . ARG B 1 118 ? 26.249 54.488 29.275 1.00 18.90 387 ARG B O 1
ATOM 2241 N N . HIS B 1 119 ? 24.959 54.745 27.424 1.00 16.30 388 HIS B N 1
ATOM 2242 C CA . HIS B 1 119 ? 26.057 55.187 26.551 1.00 17.02 388 HIS B CA 1
ATOM 2243 C C . HIS B 1 119 ? 26.329 56.692 26.473 1.00 19.47 388 HIS B C 1
ATOM 2244 O O . HIS B 1 119 ? 27.429 57.097 26.085 1.00 21.58 388 HIS B O 1
ATOM 2251 N N . SER B 1 120 ? 25.355 57.526 26.828 1.00 19.30 389 SER B N 1
ATOM 2252 C CA . SER B 1 120 ? 25.577 58.970 26.759 1.00 19.66 389 SER B CA 1
ATOM 2253 C C . SER B 1 120 ? 26.251 59.487 28.009 1.00 21.38 389 SER B C 1
ATOM 2254 O O . SER B 1 120 ? 25.926 59.069 29.120 1.00 24.51 389 SER B O 1
ATOM 2257 N N . ASP B 1 121 ? 27.190 60.407 27.827 1.00 20.76 390 ASP B N 1
ATOM 2258 C CA . ASP B 1 121 ? 27.756 61.120 28.961 1.00 22.27 390 ASP B CA 1
ATOM 2259 C C . ASP B 1 121 ? 26.595 61.740 29.738 1.00 22.13 390 ASP B C 1
ATOM 2260 O O . ASP B 1 121 ? 25.689 62.317 29.138 1.00 20.94 390 ASP B O 1
ATOM 2265 N N . PRO B 1 122 ? 26.603 61.617 31.074 1.00 24.07 391 PRO B N 1
ATOM 2266 C CA . PRO B 1 122 ? 25.458 62.151 31.822 1.00 25.78 391 PRO B CA 1
ATOM 2267 C C . PRO B 1 122 ? 25.172 63.639 31.571 1.00 25.16 391 PRO B C 1
ATOM 2268 O O . PRO B 1 122 ? 24.009 64.033 31.631 1.00 25.17 391 PRO B O 1
ATOM 2272 N N . GLU B 1 123 ? 26.190 64.453 31.297 1.00 25.00 392 GLU B N 1
ATOM 2273 C CA . GLU B 1 123 ? 25.933 65.856 30.970 1.00 24.52 392 GLU B CA 1
ATOM 2274 C C . GLU B 1 123 ? 25.161 65.974 29.655 1.00 24.15 392 GLU B C 1
ATOM 2275 O O . GLU B 1 123 ? 24.220 66.766 29.539 1.00 23.81 392 GLU B O 1
ATOM 2281 N N . LEU B 1 124 ? 25.560 65.188 28.661 1.00 23.08 393 LEU B N 1
ATOM 2282 C CA . LEU B 1 124 ? 24.851 65.176 27.386 1.00 20.91 393 LEU B CA 1
ATOM 2283 C C . LEU B 1 124 ? 23.454 64.584 27.526 1.00 19.00 393 LEU B C 1
ATOM 2284 O O . LEU B 1 124 ? 22.508 65.053 26.897 1.00 19.78 393 LEU B O 1
ATOM 2289 N N . LEU B 1 125 ? 23.322 63.549 28.345 1.00 18.74 394 LEU B N 1
ATOM 2290 C CA . LEU B 1 125 ? 22.015 62.946 28.575 1.00 18.60 394 LEU B CA 1
ATOM 2291 C C . LEU B 1 125 ? 21.071 63.986 29.184 1.00 19.37 394 LEU B C 1
ATOM 2292 O O . LEU B 1 125 ? 19.907 64.087 28.785 1.00 20.08 394 LEU B O 1
ATOM 2297 N N . LYS B 1 126 ? 21.577 64.763 30.140 1.00 18.94 395 LYS B N 1
ATOM 2298 C CA . LYS B 1 126 ? 20.776 65.822 30.744 1.00 21.27 395 LYS B CA 1
ATOM 2299 C C . LYS B 1 126 ? 20.288 66.813 29.690 1.00 23.06 395 LYS B C 1
ATOM 2300 O O . LYS B 1 126 ? 19.115 67.183 29.675 1.00 23.83 395 LYS B O 1
ATOM 2306 N N . GLN B 1 127 ? 21.189 67.240 28.809 1.00 22.67 396 GLN B N 1
ATOM 2307 C CA . GLN B 1 127 ? 20.823 68.180 27.751 1.00 23.98 396 GLN B CA 1
ATOM 2308 C C . GLN B 1 127 ? 19.802 67.576 26.798 1.00 23.65 396 GLN B C 1
ATOM 2309 O O . GLN B 1 127 ? 18.886 68.263 26.328 1.00 24.56 396 GLN B O 1
ATOM 2315 N N . LYS B 1 128 ? 19.963 66.291 26.502 1.00 21.44 397 LYS B N 1
ATOM 2316 C CA . LYS B 1 128 ? 19.033 65.611 25.606 1.00 21.77 397 LYS B CA 1
ATOM 2317 C C . LYS B 1 128 ? 17.646 65.572 26.246 1.00 20.53 397 LYS B C 1
ATOM 2318 O O . LYS B 1 128 ? 16.648 65.882 25.597 1.00 22.40 397 LYS B O 1
ATOM 2324 N N . LEU B 1 129 ? 17.588 65.212 27.526 1.00 19.39 398 LEU B N 1
ATOM 2325 C CA . LEU B 1 129 ? 16.313 65.165 28.246 1.00 19.47 398 LEU B CA 1
ATOM 2326 C C . LEU B 1 129 ? 15.669 66.550 28.330 1.00 21.41 398 LEU B C 1
ATOM 2327 O O . LEU B 1 129 ? 14.448 66.681 28.253 1.00 21.28 398 LEU B O 1
ATOM 2332 N N . GLN B 1 130 ? 16.488 67.587 28.481 1.00 22.00 399 GLN B N 1
ATOM 2333 C CA . GLN B 1 130 ? 15.965 68.947 28.475 1.00 25.50 399 GLN B CA 1
ATOM 2334 C C . GLN B 1 130 ? 15.313 69.277 27.136 1.00 27.27 399 GLN B C 1
ATOM 2335 O O . GLN B 1 130 ? 14.249 69.902 27.089 1.00 28.52 399 GLN B O 1
ATOM 2341 N N . SER B 1 131 ? 15.952 68.857 26.050 1.00 26.41 400 SER B N 1
ATOM 2342 C CA . SER B 1 131 ? 15.417 69.110 24.717 1.00 26.62 400 SER B CA 1
ATOM 2343 C C . SER B 1 131 ? 14.138 68.309 24.504 1.00 27.63 400 SER B C 1
ATOM 2344 O O . SER B 1 131 ? 13.287 68.677 23.691 1.00 29.32 400 SER B O 1
ATOM 2347 N N . TYR B 1 132 ? 14.008 67.213 25.245 1.00 25.47 401 TYR B N 1
ATOM 2348 C CA . TYR B 1 132 ? 12.803 66.393 25.199 1.00 24.69 401 TYR B CA 1
ATOM 2349 C C . TYR B 1 132 ? 11.711 66.961 26.112 1.00 24.98 401 TYR B C 1
ATOM 2350 O O . TYR B 1 132 ? 10.625 66.391 26.224 1.00 26.99 401 TYR B O 1
ATOM 2359 N N A LYS B 1 133 ? 12.015 68.078 26.766 0.51 24.89 402 LYS B N 1
ATOM 2360 N N B LYS B 1 133 ? 12.015 68.079 26.765 0.49 24.92 402 LYS B N 1
ATOM 2361 C CA . LYS B 1 133 ? 11.057 68.783 27.619 1.00 25.89 402 LYS B CA 1
ATOM 2362 C C . LYS B 1 133 ? 10.706 68.023 28.901 1.00 25.66 402 LYS B C 1
ATOM 2363 O O . LYS B 1 133 ? 9.612 68.186 29.455 1.00 27.54 402 LYS B O 1
ATOM 2373 N N . ILE B 1 134 ? 11.637 67.207 29.386 1.00 23.27 403 ILE B N 1
ATOM 2374 C CA . ILE B 1 134 ? 11.468 66.578 30.688 1.00 22.71 403 ILE B CA 1
ATOM 2375 C C . ILE B 1 134 ? 11.720 67.626 31.776 1.00 24.85 403 ILE B C 1
ATOM 2376 O O . ILE B 1 134 ? 12.644 68.431 31.665 1.00 25.02 403 ILE B O 1
ATOM 2381 N N . SER B 1 135 ? 10.895 67.621 32.817 1.00 26.62 404 SER B N 1
ATOM 2382 C CA . SER B 1 135 ? 11.025 68.589 33.905 1.00 29.20 404 SER B CA 1
ATOM 2383 C C . SER B 1 135 ? 12.349 68.417 34.651 1.00 29.66 404 SER B C 1
ATOM 2384 O O . SER B 1 135 ? 12.943 67.337 34.629 1.00 29.60 404 SER B O 1
ATOM 2387 N N . PRO B 1 136 ? 12.822 69.483 35.313 1.00 30.05 405 PRO B N 1
ATOM 2388 C CA . PRO B 1 136 ? 14.077 69.387 36.068 1.00 29.03 405 PRO B CA 1
ATOM 2389 C C . PRO B 1 136 ? 14.026 68.277 37.121 1.00 28.28 405 PRO B C 1
ATOM 2390 O O . PRO B 1 136 ? 15.016 67.574 37.325 1.00 27.43 405 PRO B O 1
ATOM 2394 N N . GLY B 1 137 ? 12.881 68.125 37.779 1.00 28.64 406 GLY B N 1
ATOM 2395 C CA . GLY B 1 137 ? 12.709 67.084 38.778 1.00 28.71 406 GLY B CA 1
ATOM 2396 C C . GLY B 1 137 ? 12.766 65.700 38.163 1.00 27.62 406 GLY B C 1
ATOM 2397 O O . GLY B 1 137 ? 13.365 64.781 38.722 1.00 26.94 406 GLY B O 1
ATOM 2398 N N . GLY B 1 138 ? 12.133 65.550 37.005 1.00 25.02 407 GLY B N 1
ATOM 2399 C CA . GLY B 1 138 ? 12.167 64.292 36.283 1.00 23.89 407 GLY B CA 1
ATOM 2400 C C . GLY B 1 138 ? 13.572 63.928 35.838 1.00 22.64 407 GLY B C 1
ATOM 2401 O O . GLY B 1 138 ? 13.995 62.772 35.928 1.00 21.31 407 GLY B O 1
ATOM 2402 N N . ILE B 1 139 ? 14.299 64.918 35.339 1.00 21.96 408 ILE B N 1
ATOM 2403 C CA . ILE B 1 139 ? 15.685 64.700 34.942 1.00 22.33 408 ILE B CA 1
ATOM 2404 C C . ILE B 1 139 ? 16.546 64.236 36.129 1.00 22.24 408 ILE B C 1
ATOM 24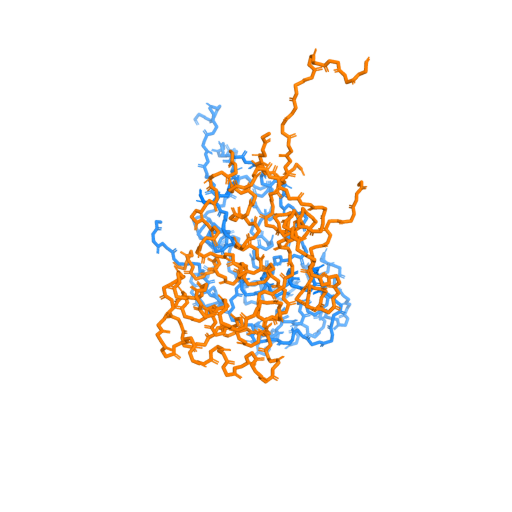05 O O . ILE B 1 139 ? 17.360 63.318 36.001 1.00 20.55 408 ILE B O 1
ATOM 2410 N N . SER B 1 140 ? 16.353 64.858 37.287 1.00 22.52 409 SER B N 1
ATOM 2411 C CA . SER B 1 140 ? 17.098 64.475 38.483 1.00 22.54 409 SER B CA 1
ATOM 2412 C C . SER B 1 140 ? 16.855 63.003 38.836 1.00 21.17 409 SER B C 1
ATOM 2413 O O . SER B 1 140 ? 17.797 62.270 39.129 1.00 22.25 409 SER B O 1
ATOM 2416 N N . GLN B 1 141 ? 15.595 62.571 38.793 1.00 20.58 410 GLN B N 1
ATOM 2417 C CA . GLN B 1 141 ? 15.250 61.174 39.059 1.00 20.93 410 GLN B CA 1
ATOM 2418 C C . GLN B 1 141 ? 15.923 60.227 38.070 1.00 20.21 410 GLN B C 1
ATOM 2419 O O . GLN B 1 141 ? 16.458 59.184 38.450 1.00 21.34 410 GLN B O 1
ATOM 2425 N N . ILE B 1 142 ? 15.863 60.571 36.790 1.00 17.63 411 ILE B N 1
ATOM 2426 C CA . ILE B 1 142 ? 16.475 59.737 35.755 1.00 16.27 411 ILE B CA 1
ATOM 2427 C C . ILE B 1 142 ? 17.985 59.640 35.937 1.00 17.29 411 ILE B C 1
ATOM 2428 O O . ILE B 1 142 ? 18.560 58.553 35.850 1.00 16.79 411 ILE B O 1
ATOM 2433 N N . LEU B 1 143 ? 18.628 60.773 36.199 1.00 18.48 412 LEU B N 1
ATOM 2434 C CA . LEU B 1 143 ? 20.076 60.771 36.374 1.00 20.39 412 LEU B CA 1
ATOM 2435 C C . LEU B 1 143 ? 20.501 59.977 37.618 1.00 20.47 412 LEU B C 1
ATOM 2436 O O . LEU B 1 143 ? 21.523 59.279 37.588 1.00 21.80 412 LEU B O 1
ATOM 2441 N N . ASP B 1 144 ? 19.724 60.071 38.699 1.00 19.27 413 ASP B N 1
ATOM 2442 C CA . ASP B 1 144 ? 19.986 59.268 39.905 1.00 18.56 413 ASP B CA 1
ATOM 2443 C C . ASP B 1 144 ? 19.995 57.784 39.542 1.00 18.06 413 ASP B C 1
ATOM 2444 O O . ASP B 1 144 ? 20.845 57.016 40.003 1.00 18.86 413 ASP B O 1
ATOM 2449 N N . LEU B 1 145 ? 19.021 57.373 38.732 1.00 17.80 414 LEU B N 1
ATOM 2450 C CA . LEU B 1 145 ? 18.893 55.975 38.346 1.00 17.02 414 LEU B CA 1
ATOM 2451 C C . LEU B 1 145 ? 20.040 55.549 37.436 1.00 17.29 414 LEU B C 1
ATOM 2452 O O . LEU B 1 145 ? 20.582 54.459 37.585 1.00 17.70 414 LEU B O 1
ATOM 2457 N N . VAL B 1 146 ? 20.400 56.409 36.490 1.00 16.94 415 VAL B N 1
ATOM 2458 C CA . VAL B 1 146 ? 21.523 56.127 35.608 1.00 15.84 415 VAL B CA 1
ATOM 2459 C C . VAL B 1 146 ? 22.811 55.924 36.420 1.00 16.97 415 VAL B C 1
ATOM 2460 O O . VAL B 1 146 ? 23.578 54.996 36.155 1.00 16.78 415 VAL B O 1
ATOM 2464 N N . LYS B 1 147 ? 23.033 56.773 37.422 1.00 16.07 416 LYS B N 1
ATOM 2465 C CA . LYS B 1 147 ? 24.213 56.630 38.277 1.00 16.17 416 LYS B CA 1
ATOM 2466 C C 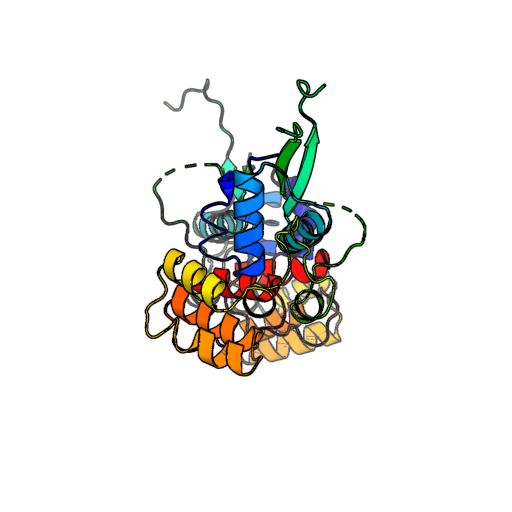. LYS B 1 147 ? 24.247 55.297 39.031 1.00 17.44 416 LYS B C 1
ATOM 2467 O O . LYS B 1 147 ? 25.324 54.777 39.347 1.00 17.80 416 LYS B O 1
ATOM 2473 N N . GLY B 1 148 ? 23.068 54.747 39.315 1.00 17.44 417 GLY B N 1
ATOM 2474 C CA . GLY B 1 148 ? 22.964 53.444 39.945 1.00 18.25 417 GLY B CA 1
ATOM 2475 C C . GLY B 1 148 ? 23.031 52.297 38.951 1.00 19.19 417 GLY B C 1
ATOM 2476 O O . GLY B 1 148 ? 22.939 51.132 39.343 1.00 20.76 417 GLY B O 1
ATOM 2477 N N . THR B 1 149 ? 23.195 52.641 37.671 1.00 16.99 418 THR B N 1
ATOM 2478 C CA . THR B 1 149 ? 23.226 51.696 36.542 1.00 18.14 418 THR B CA 1
ATOM 2479 C C . THR B 1 149 ? 21.870 51.048 36.253 1.00 18.68 418 THR B C 1
ATOM 2480 O O . THR B 1 149 ? 21.787 50.010 35.594 1.00 20.42 418 THR B O 1
ATOM 2484 N N . HIS B 1 150 ? 20.805 51.685 36.730 1.00 16.97 419 HIS B N 1
ATOM 2485 C CA . HIS B 1 150 ? 19.461 51.173 36.510 1.00 17.34 419 HIS B CA 1
ATOM 2486 C C . HIS B 1 150 ? 18.905 51.737 35.204 1.00 16.74 419 HIS B C 1
ATOM 2487 O O . HIS B 1 150 ? 17.951 52.519 35.209 1.00 17.42 419 HIS B O 1
ATOM 2494 N N . TYR B 1 151 ? 19.494 51.333 34.083 1.00 16.55 420 TYR B N 1
ATOM 2495 C CA . TYR B 1 151 ? 19.177 51.955 32.791 1.00 16.23 420 TYR B CA 1
ATOM 2496 C C . TYR B 1 151 ? 17.723 51.755 32.363 1.00 16.58 420 TYR B C 1
ATOM 2497 O O . TYR B 1 151 ? 17.045 52.706 31.975 1.00 17.16 420 TYR B O 1
ATOM 2506 N N . GLN B 1 152 ? 17.248 50.520 32.443 1.00 15.77 421 GLN B N 1
ATOM 2507 C CA . GLN B 1 152 ? 15.870 50.224 32.068 1.00 16.68 421 GLN B CA 1
ATOM 2508 C C . GLN B 1 152 ? 14.848 50.899 32.978 1.00 17.40 421 GLN B C 1
ATOM 2509 O O . GLN B 1 152 ? 13.786 51.313 32.521 1.00 17.06 421 GLN B O 1
ATOM 2515 N N . VAL B 1 153 ? 15.162 51.009 34.265 1.00 17.12 422 VAL B N 1
ATOM 2516 C CA . VAL B 1 153 ? 14.277 51.715 35.188 1.00 16.31 422 VAL B CA 1
ATOM 2517 C C . VAL B 1 153 ? 14.274 53.219 34.907 1.00 16.05 422 VAL B C 1
ATOM 2518 O O . VAL B 1 153 ? 13.242 53.871 35.021 1.00 18.96 422 VAL B O 1
ATOM 2522 N N . ALA B 1 154 ? 15.428 53.771 34.535 1.00 16.08 423 ALA B N 1
ATOM 2523 C CA . ALA B 1 154 ? 15.484 55.163 34.090 1.00 16.23 423 ALA B CA 1
ATOM 2524 C C . ALA B 1 154 ? 14.573 55.354 32.885 1.00 16.00 423 ALA B C 1
ATOM 2525 O O . ALA B 1 154 ? 13.884 56.362 32.760 1.00 15.56 423 ALA B O 1
ATOM 2527 N N . CYS B 1 155 ? 14.590 54.379 31.987 1.00 15.60 424 CYS B N 1
ATOM 2528 C CA . CYS B 1 155 ? 13.791 54.465 30.769 1.00 15.48 424 CYS B CA 1
ATOM 2529 C C . CYS B 1 155 ? 12.299 54.379 31.100 1.00 16.03 424 CYS B C 1
ATOM 2530 O O . CYS B 1 155 ? 11.477 55.061 30.484 1.00 15.91 424 CYS B O 1
ATOM 2533 N N . GLN B 1 156 ? 11.955 53.557 32.087 1.00 17.20 425 GLN B N 1
ATOM 2534 C CA . GLN B 1 156 ? 10.574 53.498 32.567 1.00 17.05 425 GLN B CA 1
ATOM 2535 C C . GLN B 1 156 ? 10.134 54.859 33.112 1.00 17.71 425 GLN B C 1
ATOM 2536 O O . GLN B 1 156 ? 9.000 55.292 32.901 1.00 18.13 425 GLN B O 1
ATOM 2542 N N . LYS B 1 157 ? 11.033 55.522 33.837 1.00 18.00 426 LYS B N 1
ATOM 2543 C CA . LYS B 1 157 ? 10.745 56.843 34.368 1.00 19.13 426 LYS B CA 1
ATOM 2544 C C . LYS B 1 157 ? 10.525 57.833 33.219 1.00 19.23 426 LYS B C 1
ATOM 2545 O O . LYS B 1 157 ? 9.595 58.644 33.254 1.00 19.76 426 LYS B O 1
ATOM 2551 N N . TYR B 1 158 ? 11.366 57.756 32.194 1.00 18.33 427 TYR B N 1
ATOM 2552 C CA . TYR B 1 158 ? 11.181 58.593 31.012 1.00 17.14 427 TYR B CA 1
ATOM 2553 C C . TYR B 1 158 ? 9.803 58.326 30.396 1.00 17.90 427 TYR B C 1
ATOM 2554 O O . TYR B 1 158 ? 9.062 59.255 30.050 1.00 18.76 427 TYR B O 1
ATOM 2563 N N . PHE B 1 159 ? 9.462 57.052 30.265 1.00 16.59 428 PHE B N 1
ATOM 2564 C CA . PHE B 1 159 ? 8.147 56.662 29.735 1.00 16.83 428 PHE B CA 1
ATOM 2565 C C . PHE B 1 159 ? 7.032 57.311 30.556 1.00 18.48 428 PHE B C 1
ATOM 2566 O O . PHE B 1 159 ? 6.068 57.872 30.015 1.00 18.98 428 PHE B O 1
ATOM 2574 N N . GLU B 1 160 ? 7.165 57.232 31.872 1.00 18.34 429 GLU B N 1
ATOM 2575 C CA . GLU B 1 160 ? 6.137 57.773 32.750 1.00 19.76 429 GLU B CA 1
ATOM 2576 C C . GLU B 1 160 ? 5.994 59.282 32.555 1.00 22.62 429 GLU B C 1
ATOM 2577 O O . GLU B 1 160 ? 4.891 59.810 32.550 1.00 24.24 429 GLU B O 1
ATOM 2583 N N . MET B 1 161 ? 7.111 59.971 32.354 1.00 22.44 430 MET B N 1
ATOM 2584 C CA A MET B 1 161 ? 7.116 61.424 32.195 0.54 23.89 430 MET B CA 1
ATOM 2585 C CA B MET B 1 161 ? 7.052 61.418 32.212 0.46 23.54 430 MET B CA 1
ATOM 2586 C C . MET B 1 161 ? 6.456 61.887 30.899 1.00 23.54 430 MET B C 1
ATOM 2587 O O . MET B 1 161 ? 5.640 62.814 30.895 1.00 25.40 430 MET B O 1
ATOM 2596 N N . ILE B 1 162 ? 6.831 61.252 29.791 1.00 22.43 431 ILE B N 1
ATOM 2597 C CA . ILE B 1 162 ? 6.301 61.686 28.496 1.00 22.13 431 ILE B CA 1
ATOM 2598 C C . ILE B 1 162 ? 4.831 61.318 28.293 1.00 23.56 431 ILE B C 1
ATOM 2599 O O . ILE B 1 162 ? 4.144 61.942 27.483 1.00 26.60 431 ILE B O 1
ATOM 2604 N N . HIS B 1 163 ? 4.349 60.323 29.034 1.00 22.18 432 HIS B N 1
ATOM 2605 C CA . HIS B 1 163 ? 2.955 59.893 28.916 1.00 23.82 432 HIS B CA 1
ATOM 2606 C C . HIS B 1 163 ? 2.101 60.401 30.069 1.00 27.09 432 HIS B C 1
ATOM 2607 O O . HIS B 1 163 ? 0.893 60.154 30.113 1.00 29.39 432 HIS B O 1
ATOM 2614 N N . ASN B 1 164 ? 2.738 61.104 30.999 1.00 26.42 433 ASN B N 1
ATOM 2615 C CA . ASN B 1 164 ? 2.044 61.684 32.143 1.00 31.35 433 ASN B CA 1
ATOM 2616 C C . ASN B 1 164 ? 1.278 60.637 32.950 1.00 32.14 433 ASN B C 1
ATOM 2617 O O . ASN B 1 164 ? 0.114 60.843 33.297 1.00 34.55 433 ASN B O 1
ATOM 2626 N N . VAL B 1 165 ? 1.931 59.515 33.241 1.00 29.82 434 VAL B N 1
ATOM 2627 C CA . VAL B 1 165 ? 1.354 58.504 34.120 1.00 31.30 434 VAL B CA 1
ATOM 2628 C C . VAL B 1 165 ? 2.275 58.263 35.312 1.00 32.72 434 VAL B C 1
ATOM 2629 O O . VAL B 1 165 ? 3.496 58.358 35.189 1.00 33.36 434 VAL B O 1
ATOM 2633 N N . ASP B 1 166 ? 1.688 57.960 36.465 1.00 33.73 435 ASP B N 1
ATOM 2634 C CA . ASP B 1 166 ? 2.457 57.782 37.690 1.00 34.14 435 ASP B CA 1
ATOM 2635 C C . ASP B 1 166 ? 3.259 56.483 37.698 1.00 33.44 435 ASP B C 1
ATOM 2636 O O . ASP B 1 166 ? 4.350 56.421 38.259 1.00 34.50 435 ASP B O 1
ATOM 2641 N N A ASP B 1 167 ? 2.716 55.445 37.069 0.63 32.02 436 ASP B N 1
ATOM 2642 N N B ASP B 1 167 ? 2.701 55.448 37.080 0.37 32.68 436 ASP B N 1
ATOM 2643 C CA A ASP B 1 167 ? 3.359 54.133 37.055 0.63 31.97 436 ASP B CA 1
ATOM 2644 C CA B ASP B 1 167 ? 3.334 54.139 37.045 0.37 32.72 436 ASP B CA 1
ATOM 2645 C C A ASP B 1 167 ? 3.129 53.464 35.711 0.63 30.74 436 ASP B C 1
ATOM 2646 C C B ASP B 1 167 ? 3.124 53.529 35.671 0.37 30.96 436 ASP B C 1
ATOM 2647 O O A ASP B 1 167 ? 1.990 53.217 35.324 0.63 31.94 436 ASP B O 1
ATOM 2648 O O B ASP B 1 167 ? 1.990 53.394 35.219 0.37 31.80 436 ASP B O 1
ATOM 2657 N N . CYS B 1 168 ? 4.211 53.165 34.999 1.00 28.49 437 CYS B N 1
ATOM 2658 C CA . CYS B 1 168 ? 4.080 52.555 33.678 1.00 26.81 437 CYS B CA 1
ATOM 2659 C C . CYS B 1 168 ? 3.341 51.206 33.721 1.00 27.78 437 CYS B C 1
ATOM 2660 O O . CYS B 1 168 ? 2.692 50.824 32.752 1.00 28.07 437 CYS B O 1
ATOM 2663 N N . GLY B 1 169 ? 3.422 50.501 34.850 1.00 28.56 438 GLY B N 1
ATOM 2664 C CA . GLY B 1 169 ? 2.679 49.262 35.026 1.00 29.54 438 GLY B CA 1
ATOM 2665 C C . GLY B 1 169 ? 3.193 48.070 34.232 1.00 30.79 438 GLY B C 1
ATOM 2666 O O . GLY B 1 169 ? 2.455 47.104 33.996 1.00 34.84 438 GLY B O 1
ATOM 2667 N N . PHE B 1 170 ? 4.448 48.142 33.799 1.00 26.83 439 PHE B N 1
ATOM 2668 C CA . PHE B 1 170 ? 5.114 46.999 33.183 1.00 22.23 439 PHE B CA 1
ATOM 2669 C C . PHE B 1 170 ? 6.605 47.016 33.520 1.00 22.51 439 PHE B C 1
ATOM 2670 O O . PHE B 1 170 ? 7.139 48.032 33.957 1.00 24.05 439 PHE B O 1
ATOM 2678 N N . SER B 1 171 ? 7.256 45.876 33.327 1.00 21.30 440 SER B N 1
ATOM 2679 C CA . SER B 1 171 ? 8.691 45.758 33.514 1.00 20.54 440 SER B CA 1
ATOM 2680 C C . SER B 1 171 ? 9.350 45.802 32.150 1.00 19.36 440 SER B C 1
ATOM 2681 O O . SER B 1 171 ? 9.183 44.879 31.349 1.00 21.18 440 SER B O 1
ATOM 2684 N N . LEU B 1 172 ? 10.096 46.869 31.882 1.00 18.08 441 LEU B N 1
ATOM 2685 C CA . LEU B 1 172 ? 10.640 47.112 30.547 1.00 17.33 441 LEU B CA 1
ATOM 2686 C C . LEU B 1 172 ? 11.925 46.342 30.275 1.00 17.66 441 LEU B C 1
ATOM 2687 O O . LEU B 1 172 ? 12.886 46.454 31.033 1.00 19.27 441 LEU B O 1
ATOM 2692 N N . ASN B 1 173 ? 11.962 45.589 29.178 1.00 17.17 442 ASN B N 1
ATOM 2693 C CA . ASN B 1 173 ? 13.231 45.017 28.741 1.00 18.92 442 ASN B CA 1
ATOM 2694 C C . ASN B 1 173 ? 13.397 44.900 27.224 1.00 16.59 442 ASN B C 1
ATOM 2695 O O . ASN B 1 173 ? 14.294 44.206 26.748 1.00 16.84 442 ASN B O 1
ATOM 2700 N N . HIS B 1 174 ? 12.549 45.596 26.470 1.00 15.54 443 HIS B N 1
ATOM 2701 C CA . HIS B 1 174 ? 12.649 45.579 25.014 1.00 15.47 443 HIS B CA 1
ATOM 2702 C C . HIS B 1 174 ? 12.142 46.899 24.425 1.00 15.79 443 HIS B C 1
ATOM 2703 O O . HIS B 1 174 ? 11.056 47.348 24.780 1.00 15.94 443 HIS B O 1
ATOM 2710 N N . PRO B 1 175 ? 12.926 47.530 23.530 1.00 14.81 444 PRO B N 1
ATOM 2711 C CA . PRO B 1 175 ? 12.471 48.782 22.900 1.00 13.98 444 PRO B CA 1
ATOM 2712 C C . PRO B 1 175 ? 11.098 48.674 22.216 1.00 14.41 444 PRO B C 1
ATOM 2713 O O . PRO B 1 175 ? 10.329 49.641 22.221 1.00 14.88 444 PRO B O 1
ATOM 2717 N N . ASN B 1 176 ? 10.792 47.521 21.630 1.00 14.86 445 ASN B N 1
ATOM 2718 C CA . ASN B 1 176 ? 9.497 47.358 20.975 1.00 13.98 445 ASN B CA 1
ATOM 2719 C C . ASN B 1 176 ? 8.356 47.247 21.969 1.00 15.31 445 ASN B C 1
ATOM 2720 O O . ASN B 1 176 ? 7.208 47.526 21.639 1.00 17.45 445 ASN B O 1
ATOM 2725 N N . GLN B 1 177 ? 8.682 46.829 23.188 1.00 15.32 446 GLN B N 1
ATOM 2726 C CA . GLN B 1 177 ? 7.709 46.823 24.267 1.00 14.30 446 GLN B CA 1
ATOM 2727 C C . GLN B 1 177 ? 7.416 48.255 24.717 1.00 15.32 446 GLN B C 1
ATOM 2728 O O . GLN B 1 177 ? 6.273 48.600 24.999 1.00 16.64 446 GLN B O 1
ATOM 2734 N N . PHE B 1 178 ? 8.454 49.086 24.797 1.00 14.76 447 PHE B N 1
ATOM 2735 C CA . PHE B 1 178 ? 8.263 50.512 25.083 1.00 14.19 447 PHE B CA 1
ATOM 2736 C C . PHE B 1 178 ? 7.280 51.087 24.063 1.00 15.48 447 PHE B C 1
ATOM 2737 O O . PHE B 1 178 ? 6.312 51.752 24.422 1.00 16.54 447 PHE B O 1
ATOM 2745 N N . PHE B 1 179 ? 7.521 50.818 22.785 1.00 16.03 448 PHE B N 1
ATOM 2746 C CA . PHE B 1 179 ? 6.653 51.345 21.733 1.00 15.15 448 PHE B CA 1
ATOM 2747 C C . PHE B 1 179 ? 5.232 50.815 21.881 1.00 15.93 448 PHE B C 1
ATOM 2748 O O . PHE B 1 179 ? 4.256 51.576 21.797 1.00 17.85 448 PHE B O 1
ATOM 2756 N N . CYS B 1 180 ? 5.115 49.511 22.104 1.00 16.21 449 CYS B N 1
ATOM 2757 C CA . CYS B 1 180 ? 3.798 48.884 22.208 1.00 16.89 449 CYS B CA 1
ATOM 2758 C C . CYS B 1 180 ? 3.000 49.506 23.362 1.00 16.88 449 CYS B C 1
ATOM 2759 O O . CYS B 1 180 ? 1.821 49.846 23.216 1.00 17.15 449 CYS B O 1
ATOM 2762 N N . GLU B 1 181 ? 3.649 49.657 24.511 1.00 15.70 450 GLU B N 1
ATOM 2763 C CA . GLU B 1 181 ? 2.970 50.209 25.681 1.00 16.77 450 GLU B CA 1
ATOM 2764 C C . GLU B 1 181 ? 2.628 51.686 25.476 1.00 18.03 450 GLU B C 1
ATOM 2765 O O . GLU B 1 181 ? 1.611 52.169 25.969 1.00 19.26 450 GLU B O 1
ATOM 2771 N N A SER B 1 182 ? 3.468 52.402 24.733 0.75 16.70 451 SER B N 1
ATOM 2772 N N B SER B 1 182 ? 3.482 52.394 24.741 0.25 18.04 451 SER B N 1
ATOM 2773 C CA A SER B 1 182 ? 3.190 53.804 24.439 0.75 17.97 451 SER B CA 1
ATOM 2774 C CA B SER B 1 182 ? 3.229 53.794 24.414 0.25 18.89 451 SER B CA 1
ATOM 2775 C C A SER B 1 182 ? 1.952 53.927 23.556 0.75 19.08 451 SER B C 1
ATOM 2776 C C B SER B 1 182 ? 1.973 53.923 23.561 0.25 19.06 451 SER B C 1
ATOM 2777 O O A SER B 1 182 ? 1.086 54.771 23.783 0.75 20.05 451 SER B O 1
ATOM 2778 O O B SER B 1 182 ? 1.115 54.765 23.819 0.25 19.82 451 SER B O 1
ATOM 2783 N N . GLN B 1 183 ? 1.875 53.084 22.537 1.00 17.86 452 GLN B N 1
ATOM 2784 C CA . GLN B 1 183 ? 0.725 53.111 21.643 1.00 18.30 452 GLN B CA 1
ATOM 2785 C C . GLN B 1 183 ? -0.590 52.878 22.397 1.00 19.44 452 GLN B C 1
ATOM 2786 O O . GLN B 1 183 ? -1.609 53.492 22.074 1.00 20.74 452 GLN B O 1
ATOM 2792 N N . ARG B 1 184 ? -0.571 52.018 23.412 1.00 18.50 453 ARG B N 1
ATOM 2793 C CA . ARG B 1 184 ? -1.777 51.802 24.216 1.00 20.90 453 ARG B CA 1
ATOM 2794 C C . ARG B 1 184 ? -2.274 53.097 24.862 1.00 23.31 453 ARG B C 1
ATOM 2795 O O . ARG B 1 184 ? -3.480 53.334 24.966 1.00 25.54 453 ARG B O 1
ATOM 2803 N N . ILE B 1 185 ? -1.346 53.927 25.319 1.00 23.54 454 ILE B N 1
ATOM 2804 C CA . ILE B 1 185 ? -1.716 55.171 25.982 1.00 25.07 454 ILE B CA 1
ATOM 2805 C C . ILE B 1 185 ? -2.158 56.246 24.984 1.00 26.79 454 ILE B C 1
ATOM 2806 O O . ILE B 1 185 ? -3.166 56.923 25.189 1.00 27.54 454 ILE B O 1
ATOM 2811 N N . LEU B 1 186 ? -1.399 56.392 23.902 1.00 25.99 455 LEU B N 1
ATOM 2812 C CA . LEU B 1 186 ? -1.661 57.429 22.911 1.00 27.69 455 LEU B CA 1
ATOM 2813 C C . LEU B 1 186 ? -2.960 57.175 22.160 1.00 28.64 455 LEU B C 1
ATOM 2814 O O . LEU B 1 186 ? -3.627 58.109 21.703 1.00 29.44 455 LEU B O 1
ATOM 2819 N N . ASN B 1 187 ? -3.306 55.902 22.023 1.00 27.45 456 ASN B N 1
ATOM 2820 C CA . ASN B 1 187 ? -4.515 55.516 21.319 1.00 29.94 456 ASN B CA 1
ATOM 2821 C C . ASN B 1 187 ? -5.570 55.080 22.326 1.00 32.76 456 ASN B C 1
ATOM 2822 O O . ASN B 1 187 ? -6.496 54.340 21.995 1.00 34.61 456 ASN B O 1
ATOM 2827 N N . GLY B 1 188 ? -5.423 55.565 23.558 1.00 34.91 457 GLY B N 1
ATOM 2828 C CA . GLY B 1 188 ? -6.274 55.165 24.667 1.00 39.13 457 GLY B CA 1
ATOM 2829 C C . GLY B 1 188 ? -7.681 55.725 24.593 1.00 42.33 457 GLY B C 1
ATOM 2830 O O . GLY B 1 188 ? -7.921 56.720 23.910 1.00 44.60 457 GLY B O 1
#

Sequence (338 aa):
NSSLDQIDLLSSTKSFPPCMRQLHKALRENHHLRHGGRMQYGLFLKGIGLTLEQALQFWKQFDKGYSYNIRHSFTDYTPFSCLKIILSNPPSQGDYHGCPFRHSDPELLKQKLQSYKISPGGISSQILDLVKGTHYQVACQKYFEMIHNVDDCGFSLNHPNQFFCESQRILNGSLDQIDLLSTKSFPPCMRQLHKKALRENHHLRHGGRMQYGLFLKGIGLTLEQALQFWKQEFSYNIRHSFRTDYTPFSCLKIILSNNPPSQGDYHGCPFRHSDPELLKQKLQSYKISPGGISQILDLVKGTHYQVACQKYFEMMIHNVDDDCGFSLNHPNQFFCESSQRILNG

B-factor: mean 29.67, std 11.77, range [13.52, 70.93]